Protein AF-A0A8H7V9I7-F1 (afdb_monomer_lite)

Organism: NCBI:txid1195481

InterPro domains:
  IPR010998 Integrase/recombinase, N-terminal [G3DSA:1.10.150.130] (101-205)

Structure (mmCIF, N/CA/C/O backbone):
data_AF-A0A8H7V9I7-F1
#
_entry.id   AF-A0A8H7V9I7-F1
#
loop_
_atom_site.group_PDB
_atom_site.id
_atom_site.type_symbol
_atom_site.label_atom_id
_atom_site.label_alt_id
_atom_site.label_comp_id
_atom_site.label_asym_id
_atom_site.label_entity_id
_atom_site.label_seq_id
_atom_site.pdbx_PDB_ins_code
_atom_site.Cartn_x
_atom_site.Cartn_y
_atom_site.Cartn_z
_atom_site.occupancy
_atom_site.B_iso_or_equiv
_atom_site.auth_seq_id
_atom_site.auth_comp_id
_atom_site.auth_asym_id
_atom_site.auth_atom_id
_atom_site.pdbx_PDB_model_num
ATOM 1 N N . MET A 1 1 ? -6.797 23.030 42.256 1.00 46.34 1 MET A N 1
ATOM 2 C CA . MET A 1 1 ? -7.624 23.338 41.073 1.00 46.34 1 MET A CA 1
ATOM 3 C C . MET A 1 1 ? -6.668 23.603 39.933 1.00 46.34 1 MET A C 1
ATOM 5 O O . MET A 1 1 ? -5.906 24.558 40.012 1.00 46.34 1 MET A O 1
ATOM 9 N N . THR A 1 2 ? -6.639 22.712 38.949 1.00 39.44 2 THR A N 1
ATOM 10 C CA . THR A 1 2 ? -5.712 22.799 37.814 1.00 39.44 2 THR A CA 1
ATOM 11 C C . THR A 1 2 ? -6.560 23.032 36.572 1.00 39.44 2 THR A C 1
ATOM 13 O O . THR A 1 2 ? -7.469 22.248 36.307 1.00 39.44 2 THR A O 1
ATOM 16 N N . ILE A 1 3 ? -6.322 24.136 35.864 1.00 42.38 3 ILE A N 1
ATOM 17 C CA . ILE A 1 3 ? -7.052 24.487 34.640 1.00 42.38 3 ILE A CA 1
ATOM 18 C C . ILE A 1 3 ? -6.143 24.147 33.462 1.00 42.38 3 ILE A C 1
ATOM 20 O O . ILE A 1 3 ? -5.024 24.654 33.387 1.00 42.38 3 ILE A O 1
ATOM 24 N N . LEU A 1 4 ? -6.614 23.292 32.556 1.00 41.03 4 LEU A N 1
ATOM 25 C CA . LEU A 1 4 ? -5.933 22.980 31.299 1.00 41.03 4 LEU A CA 1
ATOM 26 C C . LEU A 1 4 ? -6.793 23.511 30.149 1.00 41.03 4 LEU A C 1
ATOM 28 O O . LEU A 1 4 ? -7.970 23.169 30.046 1.00 41.03 4 LEU A O 1
ATOM 32 N N . GLN A 1 5 ? -6.215 24.367 29.302 1.00 36.59 5 GLN A N 1
ATOM 33 C CA . GLN A 1 5 ? -6.889 24.895 28.115 1.00 36.59 5 GLN A CA 1
ATOM 34 C C . GLN A 1 5 ? -6.472 24.114 26.871 1.00 36.59 5 GLN A C 1
ATOM 36 O O . GLN A 1 5 ? -5.288 24.043 26.546 1.00 36.59 5 GLN A O 1
ATOM 41 N N . PHE A 1 6 ? -7.459 23.587 26.151 1.00 39.16 6 PHE A N 1
ATOM 42 C CA . PHE A 1 6 ? -7.298 23.047 24.804 1.00 39.16 6 PHE A CA 1
ATOM 43 C C . PHE A 1 6 ? -8.389 23.639 23.907 1.00 39.16 6 PHE A C 1
ATOM 45 O O . PHE A 1 6 ? -9.552 23.678 24.296 1.00 39.16 6 PHE A O 1
ATOM 52 N N . ASN A 1 7 ? -7.980 24.139 22.734 1.00 43.53 7 ASN A N 1
ATOM 53 C CA . ASN A 1 7 ? -8.790 24.708 21.646 1.00 43.53 7 ASN A CA 1
ATOM 54 C C . ASN A 1 7 ? -10.321 24.712 21.871 1.00 43.53 7 ASN A C 1
ATOM 56 O O . ASN A 1 7 ? -11.005 23.736 21.573 1.00 43.53 7 ASN A O 1
ATOM 60 N N . ASN A 1 8 ? -10.827 25.865 22.329 1.00 46.62 8 ASN A N 1
ATOM 61 C CA . ASN A 1 8 ? -12.235 26.232 22.552 1.00 46.62 8 ASN A CA 1
ATOM 62 C C . ASN A 1 8 ? -12.997 25.557 23.709 1.00 46.62 8 ASN A C 1
ATOM 64 O O . ASN A 1 8 ? -14.178 25.858 23.877 1.00 46.62 8 ASN A O 1
ATOM 68 N N . TYR A 1 9 ? -12.347 24.762 24.565 1.00 42.03 9 TYR A N 1
ATOM 69 C CA . TYR A 1 9 ? -12.984 24.194 25.760 1.00 42.03 9 TYR A CA 1
ATOM 70 C C . TYR A 1 9 ? -12.128 24.403 27.016 1.00 42.03 9 TYR A C 1
ATOM 72 O O . TYR A 1 9 ? -10.905 24.252 27.005 1.00 42.03 9 TYR A O 1
ATOM 80 N N . CYS A 1 10 ? -12.781 24.780 28.117 1.00 44.06 10 CYS A N 1
ATOM 81 C CA . CYS A 1 10 ? -12.140 24.973 29.414 1.00 44.06 10 CYS A CA 1
ATOM 82 C C . CYS A 1 10 ? -12.535 23.803 30.321 1.00 44.06 10 CYS A C 1
ATOM 84 O O . CYS A 1 10 ? -13.684 23.726 30.751 1.00 44.06 10 CYS A O 1
ATOM 86 N N . LEU A 1 11 ? -11.603 22.887 30.598 1.00 43.22 11 LEU A N 1
ATOM 87 C CA . LEU A 1 11 ? -11.818 21.824 31.580 1.00 43.22 11 LEU A CA 1
ATOM 88 C C . LEU A 1 11 ? -11.346 22.302 32.957 1.00 43.22 11 LEU A C 1
ATOM 90 O O . LEU A 1 11 ? -10.173 22.639 33.144 1.00 43.22 11 LEU A O 1
ATOM 94 N N . ILE A 1 12 ? -12.249 22.283 33.938 1.00 51.25 12 ILE A N 1
ATOM 95 C CA . ILE A 1 12 ? -11.906 22.490 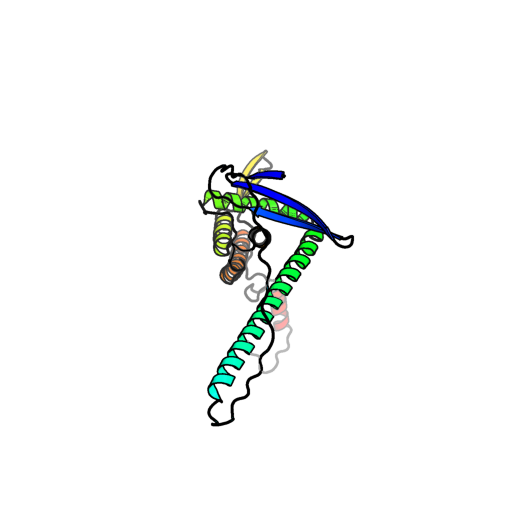35.347 1.00 51.25 12 ILE A CA 1
ATOM 96 C C . ILE A 1 12 ? -11.923 21.126 36.034 1.00 51.25 12 ILE A C 1
ATOM 98 O O . ILE A 1 12 ? -12.978 20.514 36.194 1.00 51.25 12 ILE A O 1
ATOM 102 N N . ALA A 1 13 ? -10.747 20.661 36.456 1.00 45.69 13 ALA A N 1
ATOM 103 C CA . ALA A 1 13 ? -10.619 19.476 37.294 1.00 45.69 13 ALA A CA 1
ATOM 104 C C . ALA A 1 13 ? -10.520 19.895 38.769 1.00 45.69 13 ALA A C 1
ATOM 106 O O . ALA A 1 13 ? -9.566 20.567 39.194 1.00 45.69 13 ALA A O 1
ATOM 107 N N . LEU A 1 14 ? -11.514 19.487 39.560 1.00 46.69 14 LEU A N 1
ATOM 108 C CA . LEU A 1 14 ? -11.457 19.553 41.018 1.00 46.69 14 LEU A CA 1
ATOM 109 C C . LEU A 1 14 ? -10.995 18.191 41.533 1.00 46.69 14 LEU A C 1
ATOM 111 O O . LEU A 1 14 ? -11.687 17.188 41.386 1.00 46.69 14 LEU A O 1
ATOM 115 N N . ILE A 1 15 ? -9.799 18.174 42.115 1.00 47.19 15 ILE A N 1
ATOM 116 C CA . ILE A 1 15 ? -9.223 16.996 42.756 1.00 47.19 15 ILE A CA 1
ATOM 117 C C . ILE A 1 15 ? -9.402 17.193 44.254 1.00 47.19 15 ILE A C 1
ATOM 119 O O . ILE A 1 15 ? -8.850 18.140 44.821 1.00 47.19 15 ILE A O 1
ATOM 123 N N . SER A 1 16 ? -10.177 16.315 44.884 1.00 47.69 16 SER A N 1
ATOM 124 C CA . SER A 1 16 ? -10.245 16.220 46.340 1.00 47.69 16 SER A CA 1
ATOM 125 C C . SER A 1 16 ? -9.644 14.881 46.768 1.00 47.69 16 SER A C 1
ATOM 127 O O . SER A 1 16 ? -9.858 13.848 46.127 1.00 47.69 16 SER A O 1
ATOM 129 N N . SER A 1 17 ? -8.826 14.928 47.817 1.00 40.62 17 SER A N 1
ATOM 130 C CA . SER A 1 17 ? -8.243 13.751 48.452 1.00 40.62 17 SER A CA 1
ATOM 131 C C . SER A 1 17 ? -8.879 13.610 49.823 1.00 40.62 17 SER A C 1
ATOM 133 O O . SER A 1 17 ? -8.900 14.570 50.597 1.00 40.62 17 SER A O 1
ATOM 135 N N . THR A 1 18 ? -9.422 12.433 50.112 1.00 47.78 18 THR A N 1
ATOM 136 C CA . THR A 1 18 ? -9.922 12.113 51.451 1.00 47.78 18 THR A CA 1
ATOM 137 C C . THR A 1 18 ? -9.269 10.832 51.937 1.00 47.78 18 THR A C 1
ATOM 139 O O . THR A 1 18 ? -9.174 9.847 51.203 1.00 47.78 18 THR A O 1
ATOM 142 N N . GLU A 1 19 ? -8.780 10.872 53.173 1.00 44.47 19 GLU A N 1
ATOM 143 C CA . GLU A 1 19 ? -8.138 9.740 53.828 1.00 44.47 19 GLU A CA 1
ATOM 144 C C . GLU A 1 19 ? -9.183 8.983 54.651 1.00 44.47 19 GLU A C 1
ATOM 146 O O . GLU A 1 19 ? -9.875 9.560 55.498 1.00 44.47 19 GLU A O 1
ATOM 151 N N . ARG A 1 20 ? -9.328 7.683 54.387 1.00 41.59 20 ARG A N 1
ATOM 152 C CA . ARG A 1 20 ? -10.188 6.795 55.176 1.00 41.59 20 ARG A CA 1
ATOM 153 C C . ARG A 1 20 ? -9.437 5.493 55.414 1.00 41.59 20 ARG A C 1
ATOM 155 O O . ARG A 1 20 ? -9.038 4.831 54.462 1.00 41.59 20 ARG A O 1
ATOM 162 N N . ASN A 1 21 ? -9.249 5.132 56.683 1.00 45.34 21 ASN A N 1
ATOM 163 C CA . ASN A 1 21 ? -8.543 3.917 57.112 1.00 45.34 21 ASN A CA 1
ATOM 164 C C . ASN A 1 21 ? -7.123 3.766 56.522 1.00 45.34 21 ASN A C 1
ATOM 166 O O . ASN A 1 21 ? -6.730 2.662 56.158 1.00 45.34 21 ASN A O 1
ATOM 170 N N . GLY A 1 22 ? -6.363 4.862 56.405 1.00 53.47 22 GLY A N 1
ATOM 171 C CA . GLY A 1 22 ? -4.970 4.836 55.935 1.00 53.47 22 GLY A CA 1
ATOM 172 C C . GLY A 1 22 ? -4.785 4.662 54.422 1.00 53.47 22 GLY A C 1
ATOM 173 O O . GLY A 1 22 ? -3.658 4.489 53.967 1.00 53.47 22 GLY A O 1
ATOM 174 N N . TYR A 1 23 ? -5.865 4.725 53.636 1.00 37.75 23 TYR A N 1
ATOM 175 C CA . TYR A 1 23 ? -5.811 4.728 52.174 1.00 37.75 23 TYR A CA 1
ATOM 176 C C . TYR A 1 23 ? -6.286 6.081 51.629 1.00 37.75 23 TYR A C 1
ATOM 178 O O . TYR A 1 23 ? -7.315 6.615 52.058 1.00 37.75 23 TYR A O 1
ATOM 186 N N . TYR A 1 24 ? -5.526 6.632 50.678 1.00 41.12 24 TYR A N 1
ATOM 187 C CA . TYR A 1 24 ? -5.864 7.872 49.981 1.00 41.12 24 TYR A CA 1
ATOM 188 C C . TYR A 1 24 ? -6.762 7.574 48.788 1.00 41.12 24 TYR A C 1
ATOM 190 O O . TYR A 1 24 ? -6.367 6.859 47.867 1.00 41.12 24 TYR A O 1
ATOM 198 N N . PHE A 1 25 ? -7.955 8.164 48.786 1.00 40.41 25 PHE A N 1
ATOM 199 C CA . PHE A 1 25 ? -8.862 8.110 47.647 1.00 40.41 25 PHE A CA 1
ATOM 200 C C . PHE A 1 25 ? -8.911 9.486 46.989 1.00 40.41 25 PHE A C 1
ATOM 202 O O . PHE A 1 25 ? -9.369 10.462 47.590 1.00 40.41 25 PHE A O 1
ATOM 209 N N . THR A 1 26 ? -8.433 9.562 45.749 1.00 43.25 26 THR A N 1
ATOM 210 C CA . THR A 1 26 ? -8.526 10.752 44.903 1.00 43.25 26 THR A CA 1
ATOM 211 C C . THR A 1 26 ? -9.751 10.640 44.011 1.00 43.25 26 THR A C 1
ATOM 213 O O . THR A 1 26 ? -9.842 9.768 43.151 1.00 43.25 26 THR A O 1
ATOM 216 N N . THR A 1 27 ? -10.713 11.539 44.212 1.00 42.03 27 THR A N 1
ATOM 217 C CA . THR A 1 27 ? -11.866 11.653 43.312 1.00 42.03 27 THR A CA 1
ATOM 218 C C . THR A 1 27 ? -11.627 12.845 42.398 1.00 42.03 27 THR A C 1
ATOM 220 O O . THR A 1 27 ? -11.434 13.965 42.874 1.00 42.03 27 THR A O 1
ATOM 223 N N . THR A 1 28 ? -11.593 12.591 41.090 1.00 42.00 28 THR A N 1
ATOM 224 C CA . THR A 1 28 ? -11.461 13.636 40.069 1.00 42.00 28 THR A CA 1
ATOM 225 C C . THR A 1 28 ? -12.808 13.809 39.397 1.00 42.00 28 THR A C 1
ATOM 227 O O . THR A 1 28 ? -13.259 12.926 38.671 1.00 42.00 28 THR A O 1
ATOM 230 N N . THR A 1 29 ? -13.452 14.942 39.650 1.00 47.25 29 THR A N 1
ATOM 231 C CA . THR A 1 29 ? -14.722 15.285 39.009 1.00 47.25 29 THR A CA 1
ATOM 232 C C . THR A 1 29 ? -14.431 16.236 37.857 1.00 47.25 29 THR A C 1
ATOM 234 O O . THR A 1 29 ? -13.845 17.302 38.064 1.00 47.25 29 THR A O 1
ATOM 237 N N . VAL A 1 30 ? -14.812 15.837 36.645 1.00 43.81 30 VAL A N 1
ATOM 238 C CA . VAL A 1 30 ? -14.670 16.645 35.429 1.00 43.81 30 VAL A CA 1
ATOM 239 C C . VAL A 1 30 ? -16.023 17.269 35.122 1.00 43.81 30 VAL A C 1
ATOM 241 O O . VAL A 1 30 ? -17.016 16.556 34.996 1.00 43.81 30 VAL A O 1
ATOM 244 N N . ILE A 1 31 ? -16.070 18.597 35.048 1.00 49.31 31 ILE A N 1
ATOM 245 C CA . ILE A 1 31 ? -17.285 19.346 34.723 1.00 49.31 31 ILE A CA 1
ATOM 246 C C . ILE A 1 31 ? -17.081 19.967 33.342 1.00 49.31 31 ILE A C 1
ATOM 248 O O . ILE A 1 31 ? -16.213 20.822 33.173 1.00 49.31 31 ILE A O 1
ATOM 252 N N . GLU A 1 32 ? -17.875 19.535 32.365 1.00 46.56 32 GLU A N 1
ATOM 253 C CA . GLU A 1 32 ? -17.949 20.166 31.047 1.00 46.56 32 GLU A CA 1
ATOM 254 C C . GLU A 1 32 ? -19.057 21.223 31.057 1.00 46.56 32 GLU A C 1
ATOM 256 O O . GLU A 1 32 ? -20.209 20.923 31.375 1.00 46.56 32 GLU A O 1
ATOM 261 N N . THR A 1 33 ? -18.728 22.469 30.712 1.00 50.44 33 THR A N 1
ATOM 262 C CA . THR A 1 33 ? -19.728 23.524 30.505 1.00 50.44 33 THR A CA 1
ATOM 263 C C . THR A 1 33 ? -19.668 24.028 29.060 1.00 50.44 33 THR A C 1
ATOM 265 O O . THR A 1 33 ? -18.579 24.333 28.570 1.00 50.44 33 THR A O 1
ATOM 268 N N . PRO A 1 34 ? -20.807 24.150 28.345 1.00 46.09 34 PRO A N 1
ATOM 269 C CA . PRO A 1 34 ? -20.773 24.580 26.948 1.00 46.09 34 PRO A CA 1
ATOM 270 C C . PRO A 1 34 ? -20.590 26.087 26.733 1.00 46.09 34 PRO A C 1
ATOM 272 O O . PRO A 1 34 ? -20.372 26.477 25.597 1.00 46.09 34 PRO A O 1
ATOM 275 N N . ASN A 1 35 ? -20.708 26.956 27.747 1.00 42.50 35 ASN A N 1
ATOM 276 C CA . ASN A 1 35 ? -20.714 28.410 27.530 1.00 42.50 35 ASN A CA 1
ATOM 277 C C . ASN A 1 35 ? -20.271 29.212 28.769 1.00 42.50 35 ASN A C 1
ATOM 279 O O . ASN A 1 35 ? -21.041 29.295 29.718 1.00 42.50 35 ASN A O 1
ATOM 283 N N . GLY A 1 36 ? -19.100 29.867 28.700 1.00 40.88 36 GLY A N 1
ATOM 284 C CA . GLY A 1 36 ? -18.718 31.076 29.467 1.00 40.88 36 GLY A CA 1
ATOM 285 C C . GLY A 1 36 ? -18.683 31.007 31.012 1.00 40.88 36 GLY A C 1
ATOM 286 O O . GLY A 1 36 ? -19.280 30.127 31.623 1.00 40.88 36 GLY A O 1
ATOM 287 N N . PRO A 1 37 ? -17.964 31.920 31.702 1.00 35.38 37 PRO A N 1
ATOM 288 C CA . PRO A 1 37 ? -17.746 31.804 33.142 1.00 35.38 37 PRO A CA 1
ATOM 289 C C . PRO A 1 37 ? -18.962 32.312 33.929 1.00 35.38 37 PRO A C 1
ATOM 291 O O . PRO A 1 37 ? -19.237 33.509 33.965 1.00 35.38 37 PRO A O 1
ATOM 294 N N . PHE A 1 38 ? -19.667 31.401 34.600 1.00 32.56 38 PHE A N 1
ATOM 295 C CA . PHE A 1 38 ? -20.681 31.727 35.602 1.00 32.56 38 PHE A CA 1
ATOM 296 C C . PHE A 1 38 ? -20.063 31.552 36.996 1.00 32.56 38 PHE A C 1
ATOM 298 O O . PHE A 1 38 ? -19.684 30.447 37.381 1.00 32.56 38 PHE A O 1
ATOM 305 N N . ILE A 1 39 ? -19.919 32.646 37.747 1.00 38.59 39 ILE A N 1
ATOM 306 C CA . ILE A 1 39 ? -19.509 32.608 39.156 1.00 38.59 39 ILE A CA 1
ATOM 307 C C . ILE A 1 39 ? -20.769 32.331 39.978 1.00 38.59 39 ILE A C 1
ATOM 309 O O . ILE A 1 39 ? -21.618 33.207 40.115 1.00 38.59 39 ILE A O 1
ATOM 313 N N . ALA A 1 40 ? -20.897 31.118 40.518 1.00 33.06 40 ALA A N 1
ATOM 314 C CA . ALA A 1 40 ? -21.942 30.787 41.481 1.00 33.06 40 ALA A CA 1
ATOM 315 C C . ALA A 1 40 ? -21.330 30.508 42.859 1.00 33.06 40 ALA A C 1
ATOM 317 O O . ALA A 1 40 ? -20.539 29.584 43.047 1.00 33.06 40 ALA A O 1
ATOM 318 N N . HIS A 1 41 ? -21.726 31.355 43.806 1.00 29.81 41 HIS A N 1
ATOM 319 C CA . HIS A 1 41 ? -21.569 31.225 45.249 1.00 29.81 41 HIS A CA 1
ATOM 320 C C . HIS A 1 41 ? -22.088 29.855 45.727 1.00 29.81 41 HIS A C 1
ATOM 322 O O . HIS A 1 41 ? -23.228 29.499 45.434 1.00 29.81 41 HIS A O 1
ATOM 328 N N . MET A 1 42 ? -21.282 29.095 46.476 1.00 31.08 42 MET A N 1
ATOM 329 C CA . MET A 1 42 ? -21.764 27.901 47.179 1.00 31.08 42 MET A CA 1
ATOM 330 C C . MET A 1 42 ? -22.280 28.293 48.563 1.00 31.08 42 MET A C 1
ATOM 332 O O . MET A 1 42 ? -21.484 28.641 49.432 1.00 31.08 42 MET A O 1
ATOM 336 N N . ASP A 1 43 ? -23.593 28.183 48.764 1.00 32.19 43 ASP A N 1
ATOM 337 C CA . ASP A 1 43 ? -24.205 28.090 50.087 1.00 32.19 43 ASP A CA 1
ATOM 338 C C . ASP A 1 43 ? -24.644 26.649 50.376 1.00 32.19 43 ASP A C 1
ATOM 340 O O . ASP A 1 43 ? -25.098 25.904 49.506 1.00 32.19 43 ASP A O 1
ATOM 344 N N . ASN A 1 44 ? -24.447 26.272 51.639 1.00 42.78 44 ASN A N 1
ATOM 345 C CA . ASN A 1 44 ? -24.675 24.968 52.252 1.00 42.78 44 ASN A CA 1
ATOM 346 C C . ASN A 1 44 ? -25.979 24.270 51.833 1.00 42.78 44 ASN A C 1
ATOM 348 O O . ASN A 1 44 ? -27.067 24.797 52.063 1.00 42.78 44 ASN A O 1
ATOM 352 N N . MET A 1 45 ? -25.890 22.996 51.428 1.00 32.38 45 MET A N 1
ATOM 353 C CA . MET A 1 45 ? -27.020 22.074 51.557 1.00 32.38 45 MET A CA 1
ATOM 354 C C . MET A 1 45 ? -26.655 20.722 52.180 1.00 32.38 45 MET A C 1
ATOM 356 O O . MET A 1 45 ? -25.639 20.085 51.915 1.00 32.38 45 MET A O 1
ATOM 360 N N . LYS A 1 46 ? -27.562 20.366 53.083 1.00 37.09 46 LYS A N 1
ATOM 361 C CA . LYS A 1 46 ? -27.615 19.336 54.116 1.00 37.09 46 LYS A CA 1
ATOM 362 C C . LYS A 1 46 ? -27.910 17.962 53.494 1.00 37.09 46 LYS A C 1
ATOM 364 O O . LYS A 1 46 ? -28.773 17.856 52.630 1.00 37.09 46 LYS A O 1
ATOM 369 N N . LYS A 1 47 ? -27.240 16.903 53.965 1.00 41.75 47 LYS A N 1
ATOM 370 C CA . LYS A 1 47 ? -27.538 15.502 53.597 1.00 41.75 47 LYS A CA 1
ATOM 371 C C . LYS A 1 47 ? -28.985 15.126 53.968 1.00 41.75 47 LYS A C 1
ATOM 373 O O . LYS A 1 47 ? -29.344 15.320 55.132 1.00 41.75 47 LYS A O 1
ATOM 378 N N . PRO A 1 48 ? -29.777 14.503 53.078 1.00 37.50 48 PRO A N 1
ATOM 379 C CA . PRO A 1 48 ? -30.966 13.768 53.488 1.00 37.50 48 PRO A CA 1
ATOM 380 C C . PRO A 1 48 ? -30.601 12.326 53.876 1.00 37.50 48 PRO A C 1
ATOM 382 O O . PRO A 1 48 ? -29.870 11.629 53.173 1.00 37.50 48 PRO A O 1
ATOM 385 N N . GLY A 1 49 ? -31.090 11.910 55.045 1.00 32.84 49 GLY A N 1
ATOM 386 C CA . GLY A 1 49 ? -30.952 10.559 55.577 1.00 32.84 49 GLY A CA 1
ATOM 387 C C . GLY A 1 49 ? -31.896 9.571 54.894 1.00 32.84 49 GLY A C 1
ATOM 388 O O . GLY A 1 49 ? -33.038 9.898 54.582 1.00 32.84 49 GLY A O 1
ATOM 389 N N . ILE A 1 50 ? -31.407 8.349 54.700 1.00 29.53 50 ILE A N 1
ATOM 390 C CA . ILE A 1 50 ? -32.169 7.215 54.179 1.00 29.53 50 ILE A CA 1
ATOM 391 C C . ILE A 1 50 ? -32.772 6.460 55.373 1.00 29.53 50 ILE A C 1
ATOM 393 O O . ILE A 1 50 ? -32.044 5.982 56.243 1.00 29.53 50 ILE A O 1
ATOM 397 N N . LYS A 1 51 ? -34.103 6.359 55.408 1.00 38.09 51 LYS A N 1
ATOM 398 C CA . LYS A 1 51 ? -34.879 5.429 56.243 1.00 38.09 51 LYS A CA 1
ATOM 399 C C . LYS A 1 51 ? -35.919 4.752 55.356 1.00 38.09 51 LYS A C 1
ATOM 401 O O . LYS A 1 51 ? -36.797 5.453 54.872 1.00 38.09 51 LYS A O 1
ATOM 406 N N . VAL A 1 52 ? -35.860 3.427 55.235 1.00 32.34 52 VAL A N 1
ATOM 407 C CA . VAL A 1 52 ? -37.001 2.524 54.968 1.00 32.34 52 VAL A CA 1
ATOM 408 C C . VAL A 1 52 ? -36.584 1.177 55.583 1.00 32.34 52 VAL A C 1
ATOM 410 O O . VAL A 1 52 ? -35.566 0.629 55.179 1.00 32.34 52 VAL A O 1
ATOM 413 N N . LEU A 1 53 ? -37.009 0.848 56.805 1.00 31.69 53 LEU A N 1
ATOM 414 C CA . LEU A 1 53 ? -38.257 0.189 57.229 1.00 31.69 53 LEU A CA 1
ATOM 415 C C . LEU A 1 53 ? -38.440 -1.237 56.689 1.00 31.69 53 LEU A C 1
ATOM 417 O O . LEU A 1 53 ? -38.395 -1.495 55.493 1.00 31.69 53 LEU A O 1
ATOM 421 N N . SER A 1 54 ? -38.601 -2.123 57.670 1.00 32.66 54 SER A N 1
ATOM 422 C CA . SER A 1 54 ? -38.591 -3.576 57.659 1.00 32.66 54 SER A CA 1
ATOM 423 C C . SER A 1 54 ? -39.876 -4.215 57.139 1.00 32.66 54 SER A C 1
ATOM 425 O O . SER A 1 54 ? -40.950 -3.621 57.175 1.00 32.66 54 SER A O 1
ATOM 427 N N . GLU A 1 55 ? -39.683 -5.470 56.739 1.00 36.84 55 GLU A N 1
ATOM 428 C CA . GLU A 1 55 ? -40.603 -6.603 56.628 1.00 36.84 55 GLU A CA 1
ATOM 429 C C . GLU A 1 55 ? -41.972 -6.449 57.303 1.00 36.84 55 GLU A C 1
ATOM 431 O O . GLU A 1 55 ? -42.061 -6.252 58.512 1.00 36.84 55 GLU A O 1
ATOM 436 N N . ASN A 1 56 ? -43.025 -6.691 56.520 1.00 36.41 56 ASN A N 1
ATOM 437 C CA . ASN A 1 56 ? -44.261 -7.294 57.004 1.00 36.41 56 ASN A CA 1
ATOM 438 C C . ASN A 1 56 ? -44.633 -8.436 56.055 1.00 36.41 56 ASN A C 1
ATOM 440 O O . ASN A 1 56 ? -44.839 -8.233 54.858 1.00 36.41 56 ASN A O 1
ATOM 444 N N . ALA A 1 57 ? -44.669 -9.641 56.617 1.00 38.66 57 ALA A N 1
ATOM 445 C CA . ALA A 1 57 ? -45.203 -10.836 55.998 1.00 38.66 57 ALA A CA 1
ATOM 446 C C . ALA A 1 57 ? -46.727 -10.833 56.160 1.00 38.66 57 ALA A C 1
ATOM 448 O O . ALA A 1 57 ? -47.224 -10.863 57.283 1.00 38.66 57 ALA A O 1
ATOM 449 N N . GLU A 1 58 ? -47.459 -10.841 55.050 1.00 35.66 58 GLU A N 1
ATOM 450 C CA . GLU A 1 58 ? -48.865 -11.236 55.038 1.00 35.66 58 GLU A CA 1
ATOM 451 C C . GLU A 1 58 ? -49.070 -12.393 54.067 1.00 35.66 58 GLU A C 1
ATOM 453 O O . GLU A 1 58 ? -48.589 -12.418 52.934 1.00 35.66 58 GLU A O 1
ATOM 458 N N . GLN A 1 59 ? -49.768 -13.387 54.594 1.00 38.91 59 GLN A N 1
ATOM 459 C CA . GLN A 1 59 ? -50.012 -14.697 54.037 1.00 38.91 59 GLN A CA 1
ATOM 460 C C . GLN A 1 59 ? -51.431 -14.699 53.465 1.00 38.91 59 GLN A C 1
ATOM 462 O O . GLN A 1 59 ? -52.387 -14.462 54.198 1.00 38.91 59 GLN A O 1
ATOM 467 N N . PHE A 1 60 ? -51.575 -14.982 52.169 1.00 33.75 60 PHE A N 1
ATOM 468 C CA . PHE A 1 60 ? -52.870 -15.180 51.508 1.00 33.75 60 PHE A CA 1
ATOM 469 C C . PHE A 1 60 ? -52.863 -16.445 50.628 1.00 33.75 60 PHE A C 1
ATOM 471 O O . PHE A 1 60 ? -51.794 -16.919 50.236 1.00 33.75 60 PHE A O 1
ATOM 478 N N . PRO A 1 61 ? -54.044 -17.055 50.400 1.00 46.22 61 PRO A N 1
ATOM 479 C CA . PRO A 1 61 ? -54.186 -18.490 50.197 1.00 46.22 61 PRO A CA 1
ATOM 480 C C . PRO A 1 61 ? -54.009 -18.938 48.744 1.00 46.22 61 PRO A C 1
ATOM 482 O O . PRO A 1 61 ? -54.212 -18.195 47.788 1.00 46.22 61 PRO A O 1
ATOM 485 N N . ALA A 1 62 ? -53.677 -20.220 48.612 1.00 44.84 62 ALA A N 1
ATOM 486 C CA . ALA A 1 62 ? -53.571 -20.944 47.358 1.00 44.84 62 ALA A CA 1
ATOM 487 C C . ALA A 1 62 ? -54.924 -21.052 46.642 1.00 44.84 62 ALA A C 1
ATOM 489 O O . ALA A 1 62 ? -55.852 -21.622 47.208 1.00 44.84 62 ALA A O 1
ATOM 490 N N . MET A 1 63 ? -54.992 -20.615 45.379 1.00 36.41 63 MET A N 1
ATOM 491 C CA . MET A 1 63 ? -55.835 -21.224 44.344 1.00 36.41 63 MET A CA 1
ATOM 492 C C . MET A 1 63 ? -55.363 -20.877 42.922 1.00 36.41 63 MET A C 1
ATOM 494 O O . MET A 1 63 ? -55.029 -19.741 42.603 1.00 36.41 63 MET A O 1
ATOM 498 N N . SER A 1 64 ? -55.491 -21.889 42.062 1.00 37.94 64 SER A N 1
ATOM 499 C CA . SER A 1 64 ? -55.531 -21.887 40.593 1.00 37.94 64 SER A CA 1
ATOM 500 C C . SER A 1 64 ? -54.209 -21.901 39.810 1.00 37.94 64 SER A C 1
ATOM 502 O O . SER A 1 64 ? -53.492 -20.923 39.623 1.00 37.94 64 SER A O 1
ATOM 504 N N . SER A 1 65 ? -53.950 -23.096 39.288 1.00 49.16 65 SER A N 1
ATOM 505 C CA . SER A 1 65 ? -52.954 -23.475 38.301 1.00 49.16 65 SER A CA 1
ATOM 506 C C . SER A 1 65 ? -53.282 -22.847 36.941 1.00 49.16 65 SER A C 1
ATOM 508 O O . SER A 1 65 ? -54.146 -23.341 36.223 1.00 49.16 65 SER A O 1
ATOM 510 N N . SER A 1 66 ? -52.592 -21.769 36.573 1.00 51.00 66 SER A N 1
ATOM 511 C CA . SER A 1 66 ? -52.468 -21.335 35.174 1.00 51.00 66 SER A CA 1
ATOM 512 C C . SER A 1 66 ? -51.272 -20.389 35.029 1.00 51.00 66 SER A C 1
ATOM 514 O O . SER A 1 66 ? -51.417 -19.175 34.944 1.00 51.00 66 SER A O 1
ATOM 516 N N . SER A 1 67 ? -50.050 -20.925 35.106 1.00 49.78 67 SER A N 1
ATOM 517 C CA . SER A 1 67 ? -48.831 -20.118 34.955 1.00 49.78 67 SER A CA 1
ATOM 518 C C . SER A 1 67 ? -47.655 -20.965 34.469 1.00 49.78 67 SER A C 1
ATOM 520 O O . SER A 1 67 ? -46.737 -21.270 35.221 1.00 49.78 67 SER A O 1
ATOM 522 N N . ASN A 1 68 ? -47.698 -21.372 33.199 1.00 52.97 68 ASN A N 1
ATOM 523 C CA . ASN A 1 68 ? -46.510 -21.899 32.513 1.00 52.97 68 ASN A CA 1
ATOM 524 C C . ASN A 1 68 ? -45.939 -20.908 31.484 1.00 52.97 68 ASN A C 1
ATOM 526 O O . ASN A 1 68 ? -44.742 -20.920 31.237 1.00 52.97 68 ASN A O 1
ATOM 530 N N . ASN A 1 69 ? -46.745 -19.980 30.956 1.00 51.59 69 ASN A N 1
ATOM 531 C CA . ASN A 1 69 ? -46.301 -19.105 29.862 1.00 51.59 69 ASN A CA 1
ATOM 532 C C . ASN A 1 69 ? -45.511 -17.872 30.343 1.00 51.59 69 ASN A C 1
ATOM 534 O O . ASN A 1 69 ? -44.671 -17.350 29.613 1.00 51.59 69 ASN A O 1
ATOM 538 N N . HIS A 1 70 ? -45.748 -17.389 31.570 1.00 49.75 70 HIS A N 1
ATOM 539 C CA . HIS A 1 70 ? -45.091 -16.171 32.060 1.00 49.75 70 HIS A CA 1
ATOM 540 C C . HIS A 1 70 ? -43.675 -16.440 32.593 1.00 49.75 70 HIS A C 1
ATOM 542 O O . HIS A 1 70 ? -42.765 -15.641 32.388 1.00 49.75 70 HIS A O 1
ATOM 548 N N . THR A 1 71 ? -43.464 -17.601 33.210 1.00 55.22 71 THR A N 1
ATOM 549 C CA . THR A 1 71 ? -42.165 -18.079 33.704 1.00 55.22 71 THR A CA 1
ATOM 550 C C . THR A 1 71 ? -41.190 -18.406 32.576 1.00 55.22 71 THR A C 1
ATOM 552 O O . THR A 1 71 ? -39.987 -18.209 32.740 1.00 55.22 71 THR A O 1
ATOM 555 N N . GLU A 1 72 ? -41.682 -18.857 31.423 1.00 56.25 72 GLU A N 1
ATOM 556 C CA . GLU A 1 72 ? -40.853 -19.182 30.260 1.00 56.25 72 GLU A CA 1
ATOM 557 C C . GLU A 1 72 ? -40.349 -17.919 29.547 1.00 56.25 72 GLU A C 1
ATOM 559 O O . GLU A 1 72 ? -39.154 -17.807 29.278 1.00 56.25 72 GLU A O 1
ATOM 564 N N . SER A 1 73 ? -41.211 -16.910 29.366 1.00 58.19 73 SER A N 1
ATOM 565 C CA . SER A 1 73 ? -40.816 -15.607 28.807 1.00 58.19 73 SER A CA 1
ATOM 566 C C . SER A 1 73 ? -39.788 -14.881 29.686 1.00 58.19 73 SER A C 1
ATOM 568 O O . SER A 1 73 ? -38.833 -14.304 29.169 1.00 58.19 73 SER A O 1
ATOM 570 N N . THR A 1 74 ? -39.944 -14.939 31.012 1.00 64.31 74 THR A N 1
ATOM 571 C CA . THR A 1 74 ? -38.997 -14.329 31.962 1.00 64.31 74 THR A CA 1
ATOM 572 C C . THR A 1 74 ? -37.672 -15.098 32.025 1.00 64.31 74 THR A C 1
ATOM 574 O O . THR A 1 74 ? -36.610 -14.486 32.116 1.00 64.31 74 THR A O 1
ATOM 577 N N . ARG A 1 75 ? -37.697 -16.435 31.907 1.00 65.00 75 ARG A N 1
ATOM 578 C CA . ARG A 1 75 ? -36.479 -17.262 31.802 1.00 65.00 75 ARG A CA 1
ATOM 579 C C . ARG A 1 75 ? -35.723 -17.032 30.494 1.00 65.00 75 ARG A C 1
ATOM 581 O O . ARG A 1 75 ? -34.498 -16.973 30.521 1.00 65.00 75 ARG A O 1
ATOM 588 N N . MET A 1 76 ? -36.423 -16.880 29.367 1.00 64.38 76 MET A N 1
ATOM 589 C CA . MET A 1 76 ? -35.782 -16.573 28.083 1.00 64.38 76 MET A CA 1
ATOM 590 C C . MET A 1 76 ? -35.117 -15.192 28.092 1.00 64.38 76 MET A C 1
ATOM 592 O O . MET A 1 76 ? -33.992 -15.071 27.617 1.00 64.38 76 MET A O 1
ATOM 596 N N . ALA A 1 77 ? -35.762 -14.179 28.681 1.00 65.31 77 ALA A N 1
ATOM 597 C CA . ALA A 1 77 ? -35.178 -12.845 28.833 1.00 65.31 77 ALA A CA 1
ATOM 598 C C . ALA A 1 77 ? -33.935 -12.853 29.743 1.00 65.31 77 ALA A C 1
ATOM 600 O O . ALA A 1 77 ? -32.899 -12.319 29.366 1.00 65.31 77 ALA A O 1
ATOM 601 N N . PHE A 1 78 ? -33.991 -13.549 30.884 1.00 70.38 78 PHE A N 1
ATOM 602 C CA . PHE A 1 78 ? -32.840 -13.695 31.784 1.00 70.38 78 PHE A CA 1
ATOM 603 C C . PHE A 1 78 ? -31.652 -14.414 31.120 1.00 70.38 78 PHE A C 1
ATOM 605 O O . PHE A 1 78 ? -30.503 -14.010 31.289 1.00 70.38 78 PHE A O 1
ATOM 612 N N . ASN A 1 79 ? -31.921 -15.458 30.330 1.00 78.19 79 ASN A N 1
ATOM 613 C CA . ASN A 1 79 ? -30.886 -16.167 29.576 1.00 78.19 79 ASN A CA 1
ATOM 614 C C . ASN A 1 79 ? -30.287 -15.299 28.457 1.00 78.19 79 ASN A C 1
ATOM 616 O O . ASN A 1 79 ? -29.083 -15.374 28.215 1.00 78.19 79 ASN A O 1
ATOM 620 N N . ALA A 1 80 ? -31.098 -14.465 27.797 1.00 77.31 80 ALA A N 1
ATOM 621 C CA . ALA A 1 80 ? -30.625 -13.521 26.788 1.00 77.31 80 ALA A CA 1
ATOM 622 C C . ALA A 1 80 ? -29.735 -12.426 27.401 1.00 77.31 80 ALA A C 1
ATOM 624 O O . ALA A 1 80 ? -28.667 -12.145 26.857 1.00 77.31 80 ALA A O 1
ATOM 625 N N . ASP A 1 81 ? -30.113 -11.880 28.560 1.00 80.94 81 ASP A N 1
ATOM 626 C CA . ASP A 1 81 ? -29.311 -10.890 29.289 1.00 80.94 81 ASP A CA 1
ATOM 627 C C . ASP A 1 81 ? -27.975 -11.483 29.763 1.00 80.94 81 ASP A C 1
ATOM 629 O O . ASP A 1 81 ? -26.921 -10.880 29.566 1.00 80.94 81 ASP A O 1
ATOM 633 N N . GLN A 1 82 ? -27.987 -12.703 30.313 1.00 81.69 82 GLN A N 1
ATOM 634 C CA . GLN A 1 82 ? -26.769 -13.442 30.679 1.00 81.69 82 GLN A CA 1
ATOM 635 C C . GLN A 1 82 ? -25.853 -13.670 29.467 1.00 81.69 82 GLN A C 1
ATOM 637 O O . GLN A 1 82 ? -24.640 -13.465 29.545 1.00 81.69 82 GLN A O 1
ATOM 642 N N . GLN A 1 83 ? -26.426 -14.056 28.324 1.00 84.00 83 GLN A N 1
ATOM 643 C CA . GLN A 1 83 ? -25.674 -14.270 27.090 1.00 84.00 83 GLN A CA 1
ATOM 644 C C . GLN A 1 83 ? -25.099 -12.959 26.536 1.00 84.00 83 GLN A C 1
ATOM 646 O O . GLN A 1 83 ? -23.973 -12.942 26.038 1.00 84.00 83 GLN A O 1
ATOM 651 N N . GLN A 1 84 ? -25.835 -11.853 26.646 1.00 84.12 84 GLN A N 1
ATOM 652 C CA . GLN A 1 84 ? -25.358 -10.533 26.253 1.00 84.12 84 GLN A CA 1
ATOM 653 C C . GLN A 1 84 ? -24.204 -10.060 27.144 1.00 84.12 84 GLN A C 1
ATOM 655 O O . GLN A 1 84 ? -23.201 -9.585 26.611 1.00 84.12 84 GLN A O 1
ATOM 660 N N . ILE A 1 85 ? -24.302 -10.243 28.465 1.00 83.31 85 ILE A N 1
ATOM 661 C CA . ILE A 1 85 ? -23.223 -9.922 29.412 1.00 83.31 85 ILE A CA 1
ATOM 662 C C . ILE A 1 85 ? -21.967 -10.727 29.073 1.00 83.31 85 ILE A C 1
ATOM 664 O O . ILE A 1 85 ? -20.907 -10.140 28.878 1.00 83.31 85 ILE A O 1
ATOM 668 N N . HIS A 1 86 ? -22.094 -12.041 28.881 1.00 82.75 86 HIS A N 1
ATOM 669 C CA . HIS A 1 86 ? -20.966 -12.898 28.509 1.00 82.75 86 HIS A CA 1
ATOM 670 C C . HIS A 1 86 ? -20.333 -12.488 27.165 1.00 82.75 86 HIS A C 1
ATOM 672 O O . HIS A 1 86 ? -19.112 -12.471 27.015 1.00 82.75 86 HIS A O 1
ATOM 678 N N . ASN A 1 87 ? -21.144 -12.104 26.173 1.00 87.00 87 ASN A N 1
ATOM 679 C CA . ASN A 1 87 ? -20.637 -11.596 24.894 1.00 87.00 87 ASN A CA 1
ATOM 680 C C . ASN A 1 87 ? -19.895 -10.259 25.053 1.00 87.00 87 ASN A C 1
ATOM 682 O O . ASN A 1 87 ? -18.878 -10.044 24.394 1.00 87.00 87 ASN A O 1
ATOM 686 N N . MET A 1 88 ? -20.382 -9.371 25.924 1.00 84.19 88 MET A N 1
ATOM 687 C CA . MET A 1 88 ? -19.720 -8.103 26.238 1.00 84.19 88 MET A CA 1
ATOM 688 C C . MET A 1 88 ? -18.402 -8.320 26.989 1.00 84.19 88 MET A C 1
ATOM 690 O O . MET A 1 88 ? -17.408 -7.674 26.660 1.00 84.19 88 MET A O 1
ATOM 694 N N . GLU A 1 89 ? -18.369 -9.245 27.948 1.00 87.31 89 GLU A N 1
ATOM 695 C CA . GLU A 1 89 ? -17.155 -9.623 28.680 1.00 87.31 89 GLU A CA 1
ATOM 696 C C . GLU A 1 89 ? -16.099 -10.211 27.741 1.00 87.31 89 GLU A C 1
ATOM 698 O O . GLU A 1 89 ? -14.951 -9.767 27.757 1.00 87.31 89 GLU A O 1
ATOM 703 N N . ASN A 1 90 ? -16.489 -11.125 26.848 1.00 86.06 90 ASN A N 1
ATOM 704 C CA . ASN A 1 90 ? -15.578 -11.673 25.841 1.00 86.06 90 ASN A CA 1
ATOM 705 C C . ASN A 1 90 ? -15.042 -10.588 24.903 1.00 86.06 90 ASN A C 1
ATOM 707 O O . ASN A 1 90 ? -13.841 -10.541 24.649 1.00 86.06 90 ASN A O 1
ATOM 711 N N . ALA A 1 91 ? -15.899 -9.672 24.440 1.00 83.31 91 ALA A N 1
ATOM 712 C CA . ALA A 1 91 ? -15.466 -8.552 23.607 1.00 83.31 91 ALA A CA 1
ATOM 713 C C . ALA A 1 91 ? -14.474 -7.630 24.344 1.00 83.31 91 ALA A C 1
ATOM 715 O O . ALA A 1 91 ? -13.506 -7.159 23.743 1.00 83.31 91 ALA A O 1
ATOM 716 N N . ALA A 1 92 ? -14.680 -7.395 25.643 1.00 83.25 92 ALA A N 1
ATOM 717 C CA . ALA A 1 92 ? -13.776 -6.595 26.467 1.00 83.25 92 ALA A CA 1
ATOM 718 C C . ALA A 1 92 ? -12.422 -7.293 26.693 1.00 83.25 92 ALA A C 1
ATOM 720 O O . ALA A 1 92 ? -11.373 -6.649 26.589 1.00 83.25 92 ALA A O 1
ATOM 721 N N . ILE A 1 93 ? -12.427 -8.607 26.943 1.00 86.31 93 ILE A N 1
ATOM 722 C CA . ILE A 1 93 ? -11.208 -9.421 27.073 1.00 86.31 93 ILE A CA 1
ATOM 723 C C . ILE A 1 93 ? -10.424 -9.414 25.757 1.00 86.31 93 ILE A C 1
ATOM 725 O O . ILE A 1 93 ? -9.221 -9.148 25.760 1.00 86.31 93 ILE A O 1
ATOM 729 N N . GLU A 1 94 ? -11.092 -9.648 24.626 1.00 84.12 94 GLU A N 1
ATOM 730 C CA . GLU A 1 94 ? -10.461 -9.619 23.304 1.00 84.12 94 GLU A CA 1
ATOM 731 C C . GLU A 1 94 ? -9.863 -8.243 22.981 1.00 84.12 94 GLU A C 1
ATOM 733 O O . GLU A 1 94 ? -8.748 -8.164 22.458 1.00 84.12 94 GLU A O 1
ATOM 738 N N . ALA A 1 95 ? -10.559 -7.154 23.325 1.00 79.75 95 ALA A N 1
ATOM 739 C CA . ALA A 1 95 ? -10.051 -5.795 23.146 1.00 79.75 95 ALA A CA 1
ATOM 740 C C . ALA A 1 95 ? -8.800 -5.528 24.003 1.00 79.75 95 ALA A C 1
ATOM 742 O O . ALA A 1 95 ? -7.801 -5.006 23.496 1.00 79.75 95 ALA A O 1
ATOM 743 N N . SER A 1 96 ? -8.821 -5.942 25.275 1.00 81.31 96 SER A N 1
ATOM 744 C CA . SER A 1 96 ? -7.678 -5.817 26.188 1.00 81.31 96 SER A CA 1
ATOM 745 C C . SER A 1 96 ? -6.463 -6.605 25.687 1.00 81.31 96 SER A C 1
ATOM 747 O O . SER A 1 96 ? -5.373 -6.041 25.539 1.00 81.31 96 SER A O 1
ATOM 749 N N . LEU A 1 97 ? -6.666 -7.871 25.309 1.00 86.06 97 LEU A N 1
ATOM 750 C CA . LEU A 1 97 ? -5.618 -8.737 24.769 1.00 86.06 97 LEU A CA 1
ATOM 751 C C . LEU A 1 97 ? -5.043 -8.185 23.456 1.00 86.06 97 LEU A C 1
ATOM 753 O O . LEU A 1 97 ? -3.829 -8.237 23.232 1.00 86.06 97 LEU A O 1
ATOM 757 N N . ALA A 1 98 ? -5.890 -7.630 22.584 1.00 78.00 98 ALA A N 1
ATOM 758 C CA . ALA A 1 98 ? -5.451 -7.001 21.342 1.00 78.00 98 ALA A CA 1
ATOM 759 C C . ALA A 1 98 ? -4.575 -5.763 21.602 1.00 78.00 98 ALA A C 1
ATOM 761 O O . ALA A 1 98 ? -3.564 -5.571 20.916 1.00 78.00 98 ALA A O 1
ATOM 762 N N . CYS A 1 99 ? -4.929 -4.946 22.599 1.00 76.56 99 CYS A N 1
ATOM 763 C CA . CYS A 1 99 ? -4.140 -3.788 23.014 1.00 76.56 99 CYS A CA 1
ATOM 764 C C . CYS A 1 99 ? -2.766 -4.208 23.566 1.00 76.56 99 CYS A C 1
ATOM 766 O O . CYS A 1 99 ? -1.730 -3.707 23.112 1.00 76.56 99 CYS A O 1
ATOM 768 N N . GLU A 1 100 ? -2.734 -5.189 24.473 1.00 82.00 100 GLU A N 1
ATOM 769 C CA . GLU A 1 100 ? -1.492 -5.712 25.053 1.00 82.00 100 GLU A CA 1
ATOM 770 C C . GLU A 1 100 ? -0.574 -6.318 23.984 1.00 82.00 100 GLU A C 1
ATOM 772 O O . GLU A 1 100 ? 0.590 -5.919 23.856 1.00 82.00 100 GLU A O 1
ATOM 777 N N . THR A 1 101 ? -1.115 -7.224 23.164 1.00 83.44 101 THR A N 1
ATOM 778 C CA . THR A 1 101 ? -0.382 -7.886 22.075 1.00 83.44 101 THR A CA 1
ATOM 779 C C . THR A 1 101 ? 0.272 -6.853 21.166 1.00 83.44 101 THR A C 1
ATOM 781 O O . THR A 1 101 ? 1.447 -6.967 20.808 1.00 83.44 101 THR A O 1
ATOM 784 N N . ARG A 1 102 ? -0.462 -5.792 20.826 1.00 76.56 102 ARG A N 1
ATOM 785 C CA . ARG A 1 102 ? 0.056 -4.715 19.994 1.00 76.56 102 ARG A CA 1
ATOM 786 C C . ARG A 1 102 ? 1.208 -3.962 20.652 1.00 76.56 102 ARG A C 1
ATOM 788 O O . ARG A 1 102 ? 2.183 -3.663 19.966 1.00 76.56 102 ARG A O 1
ATOM 795 N N . SER A 1 103 ? 1.108 -3.643 21.940 1.00 79.06 103 SER A N 1
ATOM 796 C CA . SER A 1 103 ? 2.183 -2.959 22.667 1.00 79.06 103 SER A CA 1
ATOM 797 C C . SER A 1 103 ? 3.496 -3.740 22.572 1.00 79.06 103 SER A C 1
ATOM 799 O O . SER A 1 103 ? 4.550 -3.165 22.286 1.00 79.06 103 SER A O 1
ATOM 801 N N . VAL A 1 104 ? 3.449 -5.072 22.704 1.00 83.44 104 VAL A N 1
ATOM 802 C CA . VAL A 1 104 ? 4.657 -5.891 22.519 1.00 83.44 104 VAL A CA 1
ATOM 803 C C . VAL A 1 104 ? 5.101 -5.937 21.054 1.00 83.44 104 VAL A C 1
ATOM 805 O O . VAL A 1 104 ? 6.299 -5.829 20.797 1.00 83.44 104 VAL A O 1
ATOM 808 N N . VAL A 1 105 ? 4.172 -6.003 20.092 1.00 83.00 105 VAL A N 1
ATOM 809 C CA . VAL A 1 105 ? 4.502 -5.932 18.656 1.00 83.00 105 VAL A CA 1
ATOM 810 C C . VAL A 1 105 ? 5.214 -4.625 18.304 1.00 83.00 105 VAL A C 1
ATOM 812 O O . VAL A 1 105 ? 6.199 -4.664 17.571 1.00 83.00 105 VAL A O 1
ATOM 815 N N . GLU A 1 106 ? 4.776 -3.481 18.834 1.00 80.75 106 GLU A N 1
ATOM 816 C CA . GLU A 1 106 ? 5.445 -2.196 18.595 1.00 80.75 106 GLU A CA 1
ATOM 817 C C . GLU A 1 106 ? 6.847 -2.149 19.208 1.00 80.75 106 GLU A C 1
ATOM 819 O O . GLU A 1 106 ? 7.767 -1.638 18.573 1.00 80.75 106 GLU A O 1
ATOM 824 N N . ARG A 1 107 ? 7.048 -2.740 20.395 1.00 81.94 107 ARG A N 1
ATOM 825 C CA . ARG A 1 107 ? 8.375 -2.821 21.033 1.00 81.94 107 ARG A CA 1
ATOM 826 C C . ARG A 1 107 ? 9.355 -3.722 20.279 1.00 81.94 107 ARG A C 1
ATOM 828 O O . ARG A 1 107 ? 10.542 -3.422 20.234 1.00 81.94 107 ARG A O 1
ATOM 835 N N . ILE A 1 108 ? 8.870 -4.822 19.703 1.00 86.94 108 ILE A N 1
ATOM 836 C CA . ILE A 1 108 ? 9.699 -5.803 18.976 1.00 86.94 108 ILE A CA 1
ATOM 837 C C . ILE A 1 108 ? 9.884 -5.400 17.504 1.00 86.94 108 ILE A C 1
ATOM 839 O O . ILE A 1 108 ? 10.729 -5.952 16.795 1.00 86.94 108 ILE A O 1
ATOM 843 N N . ARG A 1 109 ? 9.104 -4.430 17.014 1.00 84.12 109 ARG A N 1
ATOM 844 C CA . ARG A 1 109 ? 9.126 -4.018 15.614 1.00 84.12 109 ARG A CA 1
ATOM 845 C C . ARG A 1 109 ? 10.542 -3.602 15.189 1.00 84.12 109 ARG A C 1
ATOM 847 O O . ARG A 1 109 ? 11.123 -2.692 15.779 1.00 84.12 109 ARG A O 1
ATOM 854 N N . PRO A 1 110 ? 11.075 -4.169 14.092 1.00 89.94 110 PRO A N 1
ATOM 855 C CA . PRO A 1 110 ? 12.358 -3.736 13.564 1.00 89.94 110 PRO A CA 1
ATOM 856 C C . PRO A 1 110 ? 12.320 -2.259 13.169 1.00 89.94 110 PRO A C 1
ATOM 858 O O . PRO A 1 110 ? 11.477 -1.842 12.368 1.00 89.94 110 PRO A O 1
ATOM 861 N N . VAL A 1 111 ? 13.289 -1.492 13.664 1.00 88.44 111 VAL A N 1
ATOM 862 C CA . VAL A 1 111 ? 13.442 -0.051 13.411 1.00 88.44 111 VAL A CA 1
ATOM 863 C C . VAL A 1 111 ? 13.452 0.272 11.908 1.00 88.44 111 VAL A C 1
ATOM 865 O O . VAL A 1 111 ? 12.806 1.216 11.458 1.00 88.44 111 VAL A O 1
ATOM 868 N N . ASN A 1 112 ? 14.071 -0.587 11.094 1.00 90.56 112 ASN A N 1
ATOM 869 C CA . ASN A 1 112 ? 14.079 -0.454 9.633 1.00 90.56 112 ASN A CA 1
ATOM 870 C C . ASN A 1 112 ? 12.670 -0.458 9.021 1.00 90.56 112 ASN A C 1
ATOM 872 O O . ASN A 1 112 ? 12.410 0.254 8.053 1.00 90.56 112 ASN A O 1
ATOM 876 N N . THR A 1 113 ? 11.741 -1.229 9.592 1.00 90.00 113 THR A N 1
ATOM 877 C CA . THR A 1 113 ? 10.350 -1.274 9.117 1.00 90.00 113 THR A CA 1
ATOM 878 C C . THR A 1 113 ? 9.638 0.042 9.410 1.00 90.00 113 THR A C 1
ATOM 880 O O . THR A 1 113 ? 8.889 0.529 8.567 1.00 90.00 113 THR A O 1
ATOM 883 N N . ILE A 1 114 ? 9.906 0.650 10.570 1.00 89.56 114 ILE A N 1
ATOM 884 C CA . ILE A 1 114 ? 9.369 1.968 10.933 1.00 89.56 114 ILE A CA 1
ATOM 885 C C . ILE A 1 114 ? 9.838 3.009 9.914 1.00 89.56 114 ILE A C 1
ATOM 887 O O . ILE A 1 114 ? 9.008 3.667 9.282 1.00 89.56 114 ILE A O 1
ATOM 891 N N . TYR A 1 115 ? 11.150 3.089 9.679 1.00 92.88 115 TYR A N 1
ATOM 892 C CA . TYR A 1 115 ? 11.723 4.030 8.715 1.00 92.88 115 TYR A CA 1
ATOM 893 C C . TYR A 1 115 ? 11.242 3.796 7.281 1.00 92.88 115 TYR A C 1
ATOM 895 O O . TYR A 1 115 ? 11.057 4.754 6.536 1.00 92.88 115 TYR A O 1
ATOM 903 N N . ALA A 1 116 ? 10.984 2.547 6.888 1.00 93.50 116 ALA A N 1
ATOM 904 C CA . ALA A 1 116 ? 10.434 2.241 5.571 1.00 93.50 116 ALA A CA 1
ATOM 905 C C . ALA A 1 116 ? 8.949 2.627 5.432 1.00 93.50 116 ALA A C 1
ATOM 907 O O . ALA A 1 116 ? 8.498 2.955 4.328 1.00 93.50 116 ALA A O 1
ATOM 908 N N . TYR A 1 1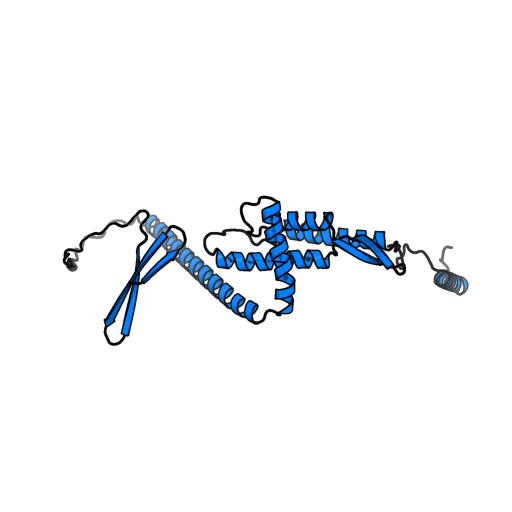17 ? 8.171 2.561 6.518 1.00 95.44 117 TYR A N 1
ATOM 909 C CA . TYR A 1 117 ? 6.724 2.795 6.493 1.00 95.44 117 TYR A CA 1
ATOM 910 C C . TYR A 1 117 ? 6.361 4.273 6.609 1.00 95.44 117 TYR A C 1
ATOM 912 O O . TYR A 1 117 ? 5.512 4.725 5.841 1.00 95.44 117 TYR A O 1
ATOM 920 N N . ILE A 1 118 ? 7.021 5.033 7.490 1.00 95.25 118 ILE A N 1
ATOM 921 C CA . ILE A 1 118 ? 6.756 6.468 7.709 1.00 95.25 118 ILE A CA 1
ATOM 922 C C . ILE A 1 118 ? 6.637 7.264 6.394 1.00 95.25 118 ILE A C 1
ATOM 924 O O . ILE A 1 118 ? 5.578 7.844 6.157 1.00 95.25 118 ILE A O 1
ATOM 928 N N . PRO A 1 119 ? 7.619 7.257 5.470 1.00 96.88 119 PRO A N 1
ATOM 929 C CA . PRO A 1 119 ? 7.523 8.061 4.249 1.00 96.88 119 PRO A CA 1
ATOM 930 C C . PRO A 1 119 ? 6.360 7.630 3.344 1.00 96.88 119 PRO A C 1
ATOM 932 O O . PRO A 1 119 ? 5.814 8.436 2.591 1.00 96.88 119 PRO A O 1
ATOM 935 N N . LYS A 1 120 ? 5.944 6.360 3.408 1.00 96.56 120 LYS A N 1
ATOM 936 C CA . LYS A 1 120 ? 4.808 5.838 2.634 1.00 96.56 120 LYS A CA 1
ATOM 937 C C . LYS A 1 120 ? 3.471 6.268 3.228 1.00 96.56 120 LYS A C 1
ATOM 939 O O . LYS A 1 120 ? 2.549 6.539 2.458 1.00 96.56 120 LYS A O 1
ATOM 944 N N . GLN A 1 121 ? 3.396 6.329 4.557 1.00 97.56 121 GLN A N 1
ATOM 945 C CA . GLN A 1 121 ? 2.250 6.842 5.308 1.00 97.56 121 GLN A CA 1
ATOM 946 C C . GLN A 1 121 ? 2.081 8.341 5.046 1.00 97.56 121 GLN A C 1
ATOM 948 O O . GLN A 1 121 ? 1.007 8.763 4.628 1.00 97.56 121 GLN A O 1
ATOM 953 N N . GLU A 1 122 ? 3.155 9.124 5.149 1.00 97.69 122 GLU A N 1
ATOM 954 C CA . GLU A 1 122 ? 3.122 10.567 4.876 1.00 97.69 122 GLU A CA 1
ATOM 955 C C . GLU A 1 122 ? 2.756 10.882 3.420 1.00 97.69 122 GLU A C 1
ATOM 957 O O . GLU A 1 122 ? 1.924 11.751 3.154 1.00 97.69 122 GLU A O 1
ATOM 962 N N . LYS A 1 123 ? 3.278 10.110 2.455 1.00 96.69 123 LYS A N 1
ATOM 963 C CA . LYS A 1 123 ? 2.880 10.248 1.045 1.00 96.69 123 LYS A CA 1
ATOM 964 C C . LYS A 1 123 ? 1.377 10.017 0.840 1.00 96.69 123 LYS A C 1
ATOM 966 O O . LYS A 1 123 ? 0.768 10.707 0.028 1.00 96.69 123 LYS A O 1
ATOM 971 N N . PHE A 1 124 ? 0.778 9.077 1.572 1.00 97.75 124 PHE A N 1
ATOM 972 C CA . PHE A 1 124 ? -0.664 8.832 1.516 1.00 97.75 124 PHE A CA 1
ATOM 973 C C . PHE A 1 124 ? -1.473 9.949 2.174 1.00 97.75 124 PHE A C 1
ATOM 975 O O . PHE A 1 124 ? -2.462 10.385 1.595 1.00 97.75 124 PHE A O 1
ATOM 982 N N . LYS A 1 125 ? -1.047 10.459 3.334 1.00 97.44 125 LYS A N 1
ATOM 983 C CA . LYS A 1 125 ? -1.709 11.606 3.975 1.00 97.44 125 LYS A CA 1
ATOM 984 C C . LYS A 1 125 ? -1.711 12.826 3.057 1.00 97.44 125 LYS A C 1
ATOM 986 O O . LYS A 1 125 ? -2.758 13.427 2.834 1.00 97.44 125 LYS A O 1
ATOM 991 N N . LYS A 1 126 ? -0.563 13.129 2.441 1.00 97.25 126 LYS A N 1
ATOM 992 C CA . LYS A 1 126 ? -0.452 14.197 1.442 1.00 97.25 126 LYS A CA 1
ATOM 993 C C . LYS A 1 126 ? -1.388 13.958 0.256 1.00 97.25 126 LYS A C 1
ATOM 995 O O . LYS A 1 126 ? -2.108 14.863 -0.145 1.00 97.25 126 LYS A O 1
ATOM 1000 N N . TRP A 1 127 ? -1.429 12.730 -0.257 1.00 97.31 127 TRP A N 1
ATOM 1001 C CA . TRP A 1 127 ? -2.353 12.352 -1.326 1.00 97.31 127 TRP A CA 1
ATOM 1002 C C . TRP A 1 127 ? -3.829 12.526 -0.926 1.00 97.31 127 TRP A C 1
ATOM 1004 O O . TRP A 1 127 ? -4.625 12.992 -1.736 1.00 97.31 127 TRP A O 1
ATOM 1014 N N . CYS A 1 128 ? -4.201 12.222 0.322 1.00 97.50 128 CYS A N 1
ATOM 1015 C CA . CYS A 1 128 ? -5.558 12.456 0.820 1.00 97.50 128 CYS A CA 1
ATOM 1016 C C . CYS A 1 128 ? -5.938 13.942 0.763 1.00 97.50 128 CYS A C 1
ATOM 1018 O O . CYS A 1 128 ? -7.047 14.265 0.337 1.00 97.50 128 CYS A O 1
ATOM 1020 N N . VAL A 1 129 ? -5.007 14.829 1.131 1.00 97.00 129 VAL A N 1
ATOM 1021 C CA . VAL A 1 129 ? -5.184 16.287 1.033 1.00 97.00 129 VAL A CA 1
ATOM 1022 C C . VAL A 1 129 ? -5.303 16.729 -0.429 1.00 97.00 129 VAL A C 1
ATOM 1024 O O . VAL A 1 129 ? -6.235 17.451 -0.771 1.00 97.00 129 VAL A O 1
ATOM 1027 N N . GLU A 1 130 ? -4.416 16.250 -1.307 1.00 96.31 130 GLU A N 1
ATOM 1028 C CA . GLU A 1 130 ? -4.424 16.562 -2.749 1.00 96.31 130 GLU A CA 1
ATOM 1029 C C . GLU A 1 130 ? -5.719 16.121 -3.449 1.00 96.31 130 GLU A C 1
ATOM 1031 O O . GLU A 1 130 ? -6.151 16.744 -4.415 1.00 96.31 130 GLU A O 1
ATOM 1036 N N . ARG A 1 131 ? -6.345 15.040 -2.974 1.00 95.75 131 ARG A N 1
ATOM 1037 C CA . ARG A 1 131 ? -7.615 14.520 -3.500 1.00 95.75 131 ARG A CA 1
ATOM 1038 C C . ARG A 1 131 ? -8.848 15.027 -2.749 1.00 95.75 131 ARG A C 1
ATOM 1040 O O . ARG A 1 131 ? -9.942 14.538 -3.017 1.00 95.75 131 ARG A O 1
ATOM 1047 N N . HIS A 1 132 ? -8.679 15.995 -1.845 1.00 94.81 132 HIS A N 1
ATOM 1048 C CA . HIS A 1 132 ? -9.752 16.607 -1.056 1.00 94.81 132 HIS A CA 1
ATOM 1049 C C . HIS A 1 132 ? -10.598 15.599 -0.260 1.00 94.81 132 HIS A C 1
ATOM 1051 O O . HIS A 1 132 ? -11.807 15.770 -0.100 1.00 94.81 132 HIS A O 1
ATOM 1057 N N . TYR A 1 133 ? -9.978 14.536 0.260 1.00 94.31 133 TYR A N 1
ATOM 1058 C CA . TYR A 1 133 ? -10.662 13.670 1.218 1.00 94.31 133 TYR A CA 1
ATOM 1059 C C . TYR A 1 133 ? -10.869 14.413 2.548 1.00 94.31 133 TYR A C 1
ATOM 1061 O O . TYR A 1 133 ? -9.987 15.158 2.972 1.00 94.31 133 TYR A O 1
ATOM 1069 N N . PRO A 1 134 ? -11.990 14.176 3.255 1.00 90.81 134 PRO A N 1
ATOM 1070 C CA . PRO A 1 134 ? -12.304 14.884 4.500 1.00 90.81 134 PRO A CA 1
ATOM 1071 C C . PRO A 1 134 ? -11.327 14.565 5.638 1.00 90.81 134 PRO A C 1
ATOM 1073 O O . PRO A 1 134 ? -11.188 15.335 6.579 1.00 90.81 134 PRO A O 1
ATOM 1076 N N . ASN A 1 135 ? -10.675 13.405 5.573 1.00 91.38 135 ASN A N 1
ATOM 1077 C CA . ASN A 1 135 ? -9.705 12.940 6.552 1.00 91.38 135 ASN A CA 1
ATOM 1078 C C . ASN A 1 135 ? -8.680 12.009 5.893 1.00 91.38 135 ASN A C 1
ATOM 1080 O O . ASN A 1 135 ? -8.903 11.457 4.806 1.00 91.38 135 ASN A O 1
ATOM 1084 N N . ASP A 1 136 ? -7.577 11.780 6.594 1.00 92.69 136 ASP A N 1
ATOM 1085 C CA . ASP A 1 136 ? -6.526 10.829 6.235 1.00 92.69 136 ASP A CA 1
ATOM 1086 C C . ASP A 1 136 ? -6.770 9.422 6.818 1.00 92.69 136 ASP A C 1
ATOM 1088 O O . ASP A 1 136 ? -5.892 8.557 6.764 1.00 92.69 136 ASP A O 1
ATOM 1092 N N . ILE A 1 137 ? -7.982 9.160 7.327 1.00 92.88 137 ILE A N 1
ATOM 1093 C CA . ILE A 1 137 ? -8.383 7.840 7.818 1.00 92.88 137 ILE A CA 1
ATOM 1094 C C . ILE A 1 137 ? -8.291 6.830 6.678 1.00 92.88 137 ILE A C 1
ATOM 1096 O O . ILE A 1 137 ? -8.874 7.022 5.602 1.00 92.88 137 ILE A O 1
ATOM 1100 N N . VAL A 1 138 ? -7.565 5.744 6.921 1.00 94.50 138 VAL A N 1
ATOM 1101 C CA . VAL A 1 138 ? -7.337 4.685 5.944 1.00 94.50 138 VAL A CA 1
ATOM 1102 C C . VAL A 1 138 ? -8.610 3.857 5.768 1.00 94.50 138 VAL A C 1
ATOM 1104 O O . VAL A 1 138 ? -9.163 3.315 6.721 1.00 94.50 138 VAL A O 1
ATOM 1107 N N . SER A 1 139 ? -9.047 3.707 4.519 1.00 94.06 139 SER A N 1
ATOM 1108 C CA . SER A 1 139 ? -10.124 2.795 4.129 1.00 94.06 139 SER A CA 1
ATOM 1109 C C . SER A 1 139 ? -9.680 1.916 2.965 1.00 94.06 139 SER A C 1
ATOM 1111 O O . SER A 1 139 ? -8.776 2.285 2.214 1.00 94.06 139 SER A O 1
ATOM 1113 N N . GLU A 1 140 ? -10.334 0.766 2.790 1.00 95.00 140 GLU A N 1
ATOM 1114 C CA . GLU A 1 140 ? -10.042 -0.166 1.692 1.00 95.00 140 GLU A CA 1
ATOM 1115 C C . GLU A 1 140 ? -10.032 0.545 0.328 1.00 95.00 140 GLU A C 1
ATOM 1117 O O . GLU A 1 140 ? -9.057 0.466 -0.419 1.00 95.00 140 GLU A O 1
ATOM 1122 N N . MET A 1 141 ? -11.077 1.325 0.042 1.00 94.44 141 MET A N 1
ATOM 1123 C CA . MET A 1 141 ? -11.217 2.034 -1.232 1.00 94.44 141 MET A CA 1
ATOM 1124 C C . MET A 1 141 ? -10.169 3.133 -1.424 1.00 94.44 141 MET A C 1
ATOM 1126 O O . MET A 1 141 ? -9.674 3.307 -2.538 1.00 94.44 141 MET A O 1
ATOM 1130 N N . LYS A 1 142 ? -9.781 3.844 -0.354 1.00 95.88 142 LYS A N 1
ATOM 1131 C CA . LYS A 1 142 ? -8.693 4.832 -0.429 1.00 95.88 142 LYS A CA 1
ATOM 1132 C C . LYS A 1 142 ? -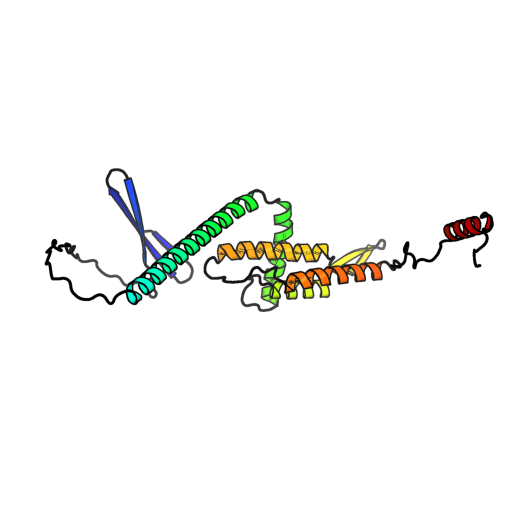7.362 4.158 -0.761 1.00 95.88 142 LYS A C 1
ATOM 1134 O O . LYS A 1 142 ? -6.625 4.687 -1.586 1.00 95.88 142 LYS A O 1
ATOM 1139 N N . ILE A 1 143 ? -7.071 2.985 -0.183 1.00 96.75 143 ILE A N 1
ATOM 1140 C CA . ILE A 1 143 ? -5.859 2.222 -0.525 1.00 96.75 143 ILE A CA 1
ATOM 1141 C C . ILE A 1 143 ? -5.885 1.826 -2.002 1.00 96.75 143 ILE A C 1
ATOM 1143 O O . ILE A 1 143 ? -4.916 2.088 -2.710 1.00 96.75 143 ILE A O 1
ATOM 1147 N N . VAL A 1 144 ? -6.974 1.221 -2.482 1.00 96.50 144 VAL A N 1
ATOM 1148 C CA . VAL A 1 144 ? -7.075 0.779 -3.884 1.00 96.50 144 VAL A CA 1
ATOM 1149 C C . VAL A 1 144 ? -6.881 1.957 -4.843 1.00 96.50 144 VAL A C 1
ATOM 1151 O O . VAL A 1 144 ? -6.073 1.864 -5.768 1.00 96.50 144 VAL A O 1
ATOM 1154 N N . HIS A 1 145 ? -7.556 3.082 -4.594 1.00 96.75 145 HIS A N 1
ATOM 1155 C CA . HIS A 1 145 ? -7.446 4.276 -5.433 1.00 96.75 145 HIS A CA 1
ATOM 1156 C C . HIS A 1 145 ? -6.025 4.855 -5.422 1.00 96.75 145 HIS A C 1
ATOM 1158 O O . HIS A 1 145 ? -5.444 5.080 -6.484 1.00 96.75 145 HIS A O 1
ATOM 1164 N N . TYR A 1 146 ? -5.433 5.010 -4.237 1.00 97.19 146 TYR A N 1
ATOM 1165 C CA . TYR A 1 146 ? -4.070 5.508 -4.084 1.00 97.19 146 TYR A CA 1
ATOM 1166 C C . TYR A 1 146 ? -3.045 4.633 -4.812 1.00 97.19 146 TYR A C 1
ATOM 1168 O O . TYR A 1 146 ? -2.183 5.139 -5.529 1.00 97.19 146 TYR A O 1
ATOM 1176 N N . ILE A 1 147 ? -3.132 3.311 -4.653 1.00 96.44 147 ILE A N 1
ATOM 1177 C CA . ILE A 1 147 ? -2.183 2.380 -5.267 1.00 96.44 147 ILE A CA 1
ATOM 1178 C C . ILE A 1 147 ? -2.362 2.330 -6.788 1.00 96.44 147 ILE A C 1
ATOM 1180 O O . ILE A 1 147 ? -1.361 2.283 -7.503 1.00 96.44 147 ILE A O 1
ATOM 1184 N N . LYS A 1 148 ? -3.602 2.376 -7.290 1.00 94.75 148 LYS A N 1
ATOM 1185 C CA . LYS A 1 148 ? -3.879 2.478 -8.730 1.00 94.75 148 LYS A CA 1
ATOM 1186 C C . LYS A 1 148 ? -3.221 3.725 -9.320 1.00 94.75 148 LYS A C 1
ATOM 1188 O O . LYS A 1 148 ? -2.496 3.630 -10.305 1.00 94.75 148 LYS A O 1
ATOM 1193 N N . GLU A 1 149 ? -3.401 4.869 -8.670 1.00 94.62 149 GLU A N 1
ATOM 1194 C CA . GLU A 1 149 ? -2.791 6.116 -9.117 1.00 94.62 149 GLU A CA 1
ATOM 1195 C C . GLU A 1 149 ? -1.264 6.080 -9.019 1.00 94.62 149 GLU A C 1
ATOM 1197 O O . GLU A 1 149 ? -0.586 6.582 -9.911 1.00 94.62 149 GLU A O 1
ATOM 1202 N N . LEU A 1 150 ? -0.694 5.475 -7.972 1.00 92.69 150 LEU A N 1
ATOM 1203 C CA . LEU A 1 150 ? 0.753 5.275 -7.894 1.00 92.69 150 LEU A CA 1
ATOM 1204 C C . LEU A 1 150 ? 1.263 4.429 -9.059 1.00 92.69 150 LEU A C 1
ATOM 1206 O O . LEU A 1 150 ? 2.274 4.787 -9.660 1.00 92.69 150 LEU A O 1
ATOM 1210 N N . PHE A 1 151 ? 0.575 3.334 -9.383 1.00 91.00 151 PHE A N 1
ATOM 1211 C CA . PHE A 1 151 ? 0.933 2.466 -10.500 1.00 91.00 151 PHE A CA 1
ATOM 1212 C C . PHE A 1 151 ? 0.915 3.229 -11.832 1.00 91.00 151 PHE A C 1
ATOM 1214 O O . PHE A 1 151 ? 1.888 3.165 -12.578 1.00 91.00 151 PHE A O 1
ATOM 1221 N N . GLU A 1 152 ? -0.128 4.024 -12.082 1.00 89.12 152 GLU A N 1
ATOM 1222 C CA . GLU A 1 152 ? -0.253 4.861 -13.283 1.00 89.12 152 GLU A CA 1
ATOM 1223 C C . GLU A 1 152 ? 0.761 6.014 -13.309 1.00 89.12 152 GLU A C 1
ATOM 1225 O O . GLU A 1 152 ? 1.299 6.345 -14.367 1.00 89.12 152 GLU A O 1
ATOM 1230 N N . LYS A 1 153 ? 1.050 6.633 -12.153 1.00 88.62 153 LYS A N 1
ATOM 1231 C CA . LYS A 1 153 ? 2.038 7.714 -12.017 1.00 88.62 153 LYS A CA 1
ATOM 1232 C C . LYS A 1 153 ? 3.466 7.215 -12.230 1.00 88.62 153 LYS A C 1
ATOM 1234 O O . LYS A 1 153 ? 4.254 7.948 -12.825 1.00 88.62 153 LYS A O 1
ATOM 1239 N N . GLY A 1 154 ? 3.795 5.999 -11.811 1.00 84.12 154 GLY A N 1
ATOM 1240 C CA . GLY A 1 154 ? 5.158 5.478 -11.874 1.00 84.12 154 GLY A CA 1
ATOM 1241 C C . GLY A 1 154 ? 6.158 6.307 -11.056 1.00 84.12 154 GLY A C 1
ATOM 1242 O O . GLY A 1 154 ? 5.800 7.214 -10.299 1.00 84.12 154 GLY A O 1
ATOM 1243 N N . MET A 1 155 ? 7.432 5.976 -11.205 1.00 83.50 155 MET A N 1
ATOM 1244 C CA . MET A 1 155 ? 8.565 6.631 -10.567 1.00 83.50 155 MET A CA 1
ATOM 1245 C C . MET A 1 155 ? 9.425 7.306 -11.634 1.00 83.50 155 MET A C 1
ATOM 1247 O O . MET A 1 155 ? 9.674 6.732 -12.693 1.00 83.50 155 MET A O 1
ATOM 1251 N N . GLN A 1 156 ? 9.889 8.522 -11.355 1.00 82.06 156 GLN A N 1
ATOM 1252 C CA . GLN A 1 156 ? 10.931 9.136 -12.171 1.00 82.06 156 GLN A CA 1
ATOM 1253 C C . GLN A 1 156 ? 12.278 8.567 -11.729 1.00 82.06 156 GLN A C 1
ATOM 1255 O O . GLN A 1 156 ? 12.629 8.648 -10.552 1.00 82.06 156 GLN A O 1
ATOM 1260 N N . SER A 1 157 ? 12.988 7.952 -12.666 1.00 79.38 157 SER A N 1
ATOM 1261 C CA . SER A 1 157 ? 14.349 7.471 -12.495 1.00 79.38 157 SER A CA 1
ATOM 1262 C C . SER A 1 157 ? 15.270 8.375 -13.293 1.00 79.38 157 SER A C 1
ATOM 1264 O O . SER A 1 157 ? 15.109 8.533 -14.502 1.00 79.38 157 SER A O 1
ATOM 1266 N N . THR A 1 158 ? 16.221 8.987 -12.604 1.00 83.12 158 THR A N 1
ATOM 1267 C CA . THR A 1 158 ? 17.205 9.871 -13.213 1.00 83.12 158 THR A CA 1
ATOM 1268 C C . THR A 1 158 ? 18.542 9.146 -13.255 1.00 83.12 158 THR A C 1
ATOM 1270 O O . THR A 1 158 ? 19.099 8.804 -12.213 1.00 83.12 158 THR A O 1
ATOM 1273 N N . VAL A 1 159 ? 19.043 8.893 -14.461 1.00 82.56 159 VAL A N 1
ATOM 1274 C CA . VAL A 1 159 ? 20.305 8.188 -14.699 1.00 82.56 159 VAL A CA 1
ATOM 1275 C C . VAL A 1 159 ? 21.301 9.159 -15.317 1.00 82.56 159 VAL A C 1
ATOM 1277 O O . VAL A 1 159 ? 20.987 9.885 -16.262 1.00 82.56 159 VAL A O 1
ATOM 1280 N N . ARG A 1 160 ? 22.514 9.182 -14.761 1.00 84.44 160 ARG A N 1
ATOM 1281 C CA . ARG A 1 160 ? 23.623 9.961 -15.306 1.00 84.44 160 ARG A CA 1
ATOM 1282 C C . ARG A 1 160 ? 24.331 9.119 -16.360 1.00 84.44 160 ARG A C 1
ATOM 1284 O O . ARG A 1 160 ? 24.820 8.035 -16.051 1.00 84.44 160 ARG A O 1
ATOM 1291 N N . ASN A 1 161 ? 24.344 9.605 -17.592 1.00 84.81 161 ASN A N 1
ATOM 1292 C CA . ASN A 1 161 ? 24.985 8.928 -18.711 1.00 84.81 161 ASN A CA 1
ATOM 1293 C C . ASN A 1 161 ? 26.506 9.121 -18.655 1.00 84.81 161 ASN A C 1
ATOM 1295 O O . ASN A 1 161 ? 27.002 10.057 -18.020 1.00 84.81 161 ASN A O 1
ATOM 1299 N N . ALA A 1 162 ? 27.240 8.261 -19.367 1.00 84.50 162 ALA A N 1
ATOM 1300 C CA . ALA A 1 162 ? 28.694 8.363 -19.514 1.00 84.50 162 ALA A CA 1
ATOM 1301 C C . ALA A 1 162 ? 29.130 9.714 -20.115 1.00 84.50 162 ALA A C 1
ATOM 1303 O O . ALA A 1 162 ? 30.160 10.257 -19.728 1.00 84.50 162 ALA A O 1
ATOM 1304 N N . ASP A 1 163 ? 28.282 10.308 -20.959 1.00 84.25 163 ASP A N 1
ATOM 1305 C CA . ASP A 1 163 ? 28.509 11.600 -21.622 1.00 84.25 163 ASP A CA 1
ATOM 1306 C C . ASP A 1 163 ? 28.309 12.812 -20.687 1.00 84.25 163 ASP A C 1
ATOM 1308 O O . ASP A 1 163 ? 28.265 13.959 -21.127 1.00 84.25 163 ASP A O 1
ATOM 1312 N N . GLY A 1 164 ? 28.097 12.581 -19.386 1.00 85.56 164 GLY A N 1
ATOM 1313 C CA . GLY A 1 164 ? 27.843 13.620 -18.384 1.00 85.56 164 GLY A CA 1
ATOM 1314 C C . GLY A 1 164 ? 26.425 14.203 -18.407 1.00 85.56 164 GLY A C 1
ATOM 1315 O O . GLY A 1 164 ? 26.046 14.913 -17.470 1.00 85.56 164 GLY A O 1
ATOM 1316 N N . THR A 1 165 ? 25.619 13.871 -19.420 1.00 85.25 165 THR A N 1
ATOM 1317 C CA . THR A 1 165 ? 24.199 14.234 -19.511 1.00 85.25 165 THR A CA 1
ATOM 1318 C C . THR A 1 165 ? 23.347 13.414 -18.546 1.00 85.25 165 THR A C 1
ATOM 1320 O O . THR A 1 165 ? 23.714 12.324 -18.109 1.00 85.25 165 THR A O 1
ATOM 1323 N N . THR A 1 166 ? 22.189 13.955 -18.180 1.00 87.31 166 THR A N 1
ATOM 1324 C CA . THR A 1 166 ? 21.246 13.298 -17.274 1.00 87.31 166 THR A CA 1
ATOM 1325 C C . THR A 1 166 ? 19.975 12.958 -18.041 1.00 87.31 166 THR A C 1
ATOM 1327 O O . THR A 1 166 ? 19.331 13.859 -18.576 1.00 87.31 166 THR A O 1
ATOM 1330 N N . SER A 1 167 ? 19.620 11.674 -18.102 1.00 82.69 167 SER A N 1
ATOM 1331 C CA . SER A 1 167 ? 18.359 11.213 -18.686 1.00 82.69 167 SER A CA 1
ATOM 1332 C C . SER A 1 167 ? 17.363 10.890 -17.579 1.00 82.69 167 SER A C 1
ATOM 1334 O O . SER A 1 167 ? 17.699 10.198 -16.615 1.00 82.69 167 SER A O 1
ATOM 1336 N N . THR A 1 168 ? 16.136 11.389 -17.710 1.00 84.12 168 THR A N 1
ATOM 1337 C CA . THR A 1 168 ? 15.038 11.064 -16.796 1.00 84.12 168 THR A CA 1
ATOM 1338 C C . THR A 1 168 ? 14.056 10.157 -17.516 1.00 84.12 168 THR A C 1
ATOM 1340 O O . THR A 1 168 ? 13.344 10.591 -18.420 1.00 84.12 168 THR A O 1
ATOM 1343 N N . THR A 1 169 ? 13.994 8.903 -17.082 1.00 81.38 169 THR A N 1
ATOM 1344 C CA . THR A 1 169 ? 13.054 7.906 -17.594 1.00 81.38 169 THR A CA 1
ATOM 1345 C C . THR A 1 169 ? 11.982 7.640 -16.552 1.00 81.38 169 THR A C 1
ATOM 1347 O O . THR A 1 169 ? 12.226 7.650 -15.346 1.00 81.38 169 THR A O 1
ATOM 1350 N N . ARG A 1 170 ? 10.759 7.392 -17.011 1.00 80.50 170 ARG A N 1
ATOM 1351 C CA . ARG A 1 170 ? 9.652 7.005 -16.143 1.00 80.50 170 ARG A CA 1
ATOM 1352 C C . ARG A 1 170 ? 9.560 5.486 -16.101 1.00 80.50 170 ARG A C 1
ATOM 1354 O O . ARG A 1 170 ? 9.320 4.861 -17.127 1.00 80.50 170 ARG A O 1
ATOM 1361 N N . THR A 1 171 ? 9.716 4.908 -14.918 1.00 81.94 171 THR A N 1
ATOM 1362 C CA . THR A 1 171 ? 9.620 3.460 -14.701 1.00 81.94 171 THR A CA 1
ATOM 1363 C C . THR A 1 171 ? 8.409 3.163 -13.827 1.00 81.94 171 THR A C 1
ATOM 1365 O O . THR A 1 171 ? 8.131 3.888 -12.870 1.00 81.94 171 THR A O 1
ATOM 1368 N N . GLY A 1 172 ? 7.662 2.105 -14.138 1.00 84.31 172 GLY A N 1
ATOM 1369 C CA . GLY A 1 172 ? 6.566 1.651 -13.281 1.00 84.31 172 GLY A CA 1
ATOM 1370 C C . GLY A 1 172 ? 7.058 1.263 -11.882 1.00 84.31 172 GLY A C 1
ATOM 1371 O O . GLY A 1 172 ? 8.194 0.824 -11.700 1.00 84.31 172 GLY A O 1
ATOM 1372 N N . TYR A 1 173 ? 6.204 1.403 -10.868 1.00 88.88 173 TYR A N 1
ATOM 1373 C CA . TYR A 1 173 ? 6.517 0.840 -9.554 1.00 88.88 173 TYR A CA 1
ATOM 1374 C C . TYR A 1 173 ? 6.533 -0.691 -9.619 1.00 88.88 173 TYR A C 1
ATOM 1376 O O . TYR A 1 173 ? 5.616 -1.304 -10.169 1.00 88.88 173 TYR A O 1
ATOM 1384 N N . SER A 1 174 ? 7.534 -1.314 -8.990 1.00 89.62 174 SER A N 1
ATOM 1385 C CA . SER A 1 174 ? 7.530 -2.766 -8.806 1.00 89.62 174 SER A CA 1
ATOM 1386 C C . SER A 1 174 ? 6.372 -3.202 -7.907 1.00 89.62 174 SER A C 1
ATOM 1388 O O . SER A 1 174 ? 5.940 -2.468 -7.008 1.00 89.62 174 SER A O 1
ATOM 1390 N N . HIS A 1 175 ? 5.907 -4.434 -8.110 1.00 92.06 175 HIS A N 1
ATOM 1391 C CA . HIS A 1 175 ? 4.871 -5.040 -7.278 1.00 92.06 175 HIS A CA 1
ATOM 1392 C C . HIS A 1 175 ? 5.266 -5.020 -5.790 1.00 92.06 175 HIS A C 1
ATOM 1394 O O . HIS A 1 175 ? 4.444 -4.706 -4.930 1.00 92.06 175 HIS A O 1
ATOM 1400 N N . GLU A 1 176 ? 6.539 -5.261 -5.475 1.00 92.94 176 GLU A N 1
ATOM 1401 C CA . GLU A 1 176 ? 7.065 -5.258 -4.108 1.00 92.94 176 GLU A CA 1
ATOM 1402 C C . GLU A 1 176 ? 6.963 -3.864 -3.485 1.00 92.94 176 GLU A C 1
ATOM 1404 O O . GLU A 1 176 ? 6.582 -3.730 -2.320 1.00 92.94 176 GLU A O 1
ATOM 1409 N N . THR A 1 177 ? 7.226 -2.817 -4.272 1.00 93.50 177 THR A N 1
ATOM 1410 C CA . THR A 1 177 ? 7.102 -1.433 -3.807 1.00 93.50 177 THR A CA 1
ATOM 1411 C C . THR A 1 177 ? 5.656 -1.092 -3.481 1.00 93.50 177 THR A C 1
ATOM 1413 O O . THR A 1 177 ? 5.377 -0.579 -2.394 1.00 93.50 177 THR A O 1
ATOM 1416 N N . LEU A 1 178 ? 4.725 -1.431 -4.374 1.00 94.88 178 LEU A N 1
ATOM 1417 C CA . LEU A 1 178 ? 3.293 -1.212 -4.150 1.00 94.88 178 LEU A CA 1
ATOM 1418 C C . LEU A 1 178 ? 2.789 -2.008 -2.941 1.00 94.88 178 LEU A C 1
ATOM 1420 O O . LEU A 1 178 ? 2.076 -1.472 -2.092 1.00 94.88 178 LEU A O 1
ATOM 1424 N N . LYS A 1 179 ? 3.239 -3.256 -2.789 1.00 95.50 179 LYS A N 1
ATOM 1425 C CA . LYS A 1 179 ? 2.927 -4.091 -1.627 1.00 95.50 179 LYS A CA 1
ATOM 1426 C C . LYS A 1 179 ? 3.448 -3.486 -0.323 1.00 95.50 179 LYS A C 1
ATOM 1428 O O . LYS A 1 179 ? 2.758 -3.557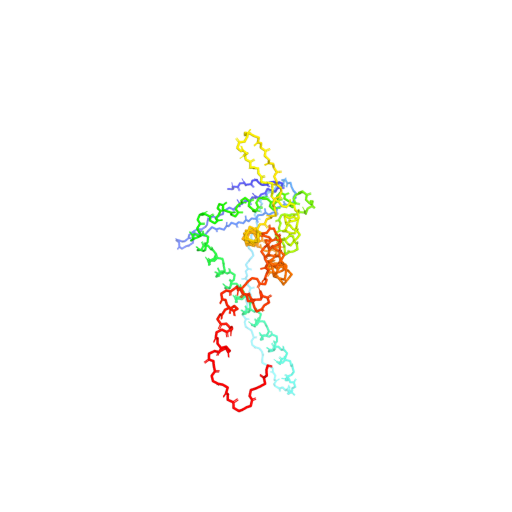 0.694 1.00 95.50 179 LYS A O 1
ATOM 1433 N N . MET A 1 180 ? 4.629 -2.862 -0.327 1.00 95.88 180 MET A N 1
ATOM 1434 C CA . MET A 1 180 ? 5.125 -2.124 0.841 1.00 95.88 180 MET A CA 1
ATOM 1435 C C . MET A 1 180 ? 4.246 -0.917 1.176 1.00 95.88 180 MET A C 1
ATOM 1437 O O . MET A 1 180 ? 4.014 -0.666 2.355 1.00 95.88 180 MET A O 1
ATOM 1441 N N . HIS A 1 181 ? 3.731 -0.194 0.175 1.00 96.75 181 HIS A N 1
ATOM 1442 C CA . HIS A 1 181 ? 2.753 0.869 0.421 1.00 96.75 181 HIS A CA 1
ATOM 1443 C C . HIS A 1 181 ? 1.496 0.307 1.088 1.00 96.75 181 HIS A C 1
ATOM 1445 O O . HIS A 1 181 ? 1.110 0.806 2.138 1.00 96.75 181 HIS A O 1
ATOM 1451 N N . ILE A 1 182 ? 0.921 -0.780 0.565 1.00 96.88 182 ILE A N 1
ATOM 1452 C CA . ILE A 1 182 ? -0.257 -1.425 1.170 1.00 96.88 182 ILE A CA 1
ATOM 1453 C C . ILE A 1 182 ? 0.012 -1.808 2.632 1.00 96.88 182 ILE A C 1
ATOM 1455 O O . ILE A 1 182 ? -0.781 -1.479 3.511 1.00 96.88 182 ILE A O 1
ATOM 1459 N N . LYS A 1 183 ? 1.148 -2.458 2.919 1.00 96.19 183 LYS A N 1
ATOM 1460 C CA . LYS A 1 183 ? 1.522 -2.838 4.292 1.00 96.19 183 LYS A CA 1
ATOM 1461 C C . LYS A 1 183 ? 1.659 -1.628 5.219 1.00 96.19 183 LYS A C 1
ATOM 1463 O O . LYS A 1 183 ? 1.157 -1.674 6.337 1.00 96.19 183 LYS A O 1
ATOM 1468 N N . ALA A 1 184 ? 2.294 -0.556 4.750 1.00 97.12 184 ALA A N 1
ATOM 1469 C CA . ALA A 1 184 ? 2.439 0.676 5.518 1.00 97.12 184 ALA A CA 1
ATOM 1470 C C . ALA A 1 184 ? 1.082 1.347 5.802 1.00 97.12 184 ALA A C 1
ATOM 1472 O O . ALA A 1 184 ? 0.910 1.941 6.861 1.00 97.12 184 ALA A O 1
ATOM 1473 N N . LEU A 1 185 ? 0.101 1.232 4.902 1.00 97.19 185 LEU A N 1
ATOM 1474 C CA . LEU A 1 185 ? -1.244 1.775 5.126 1.00 97.19 185 LEU A CA 1
ATOM 1475 C C . LEU A 1 185 ? -2.087 0.914 6.064 1.00 97.19 185 LEU A C 1
ATOM 1477 O O . LEU A 1 185 ? -2.809 1.460 6.890 1.00 97.19 185 LEU A O 1
ATOM 1481 N N . VAL A 1 186 ? -1.961 -0.413 6.000 1.00 95.38 186 VAL A N 1
ATOM 1482 C CA . VAL A 1 186 ? -2.570 -1.306 7.003 1.00 95.38 186 VAL A CA 1
ATOM 1483 C C . VAL A 1 186 ? -1.992 -1.020 8.393 1.00 95.38 186 VAL A C 1
ATOM 1485 O O . VAL A 1 186 ? -2.727 -0.977 9.374 1.00 95.38 186 VAL A O 1
ATOM 1488 N N . ASP A 1 187 ? -0.688 -0.757 8.475 1.00 93.31 187 ASP A N 1
ATOM 1489 C CA . ASP A 1 187 ? -0.045 -0.321 9.714 1.00 93.31 187 ASP A CA 1
ATOM 1490 C C . ASP A 1 187 ? -0.603 1.012 10.239 1.00 93.31 187 ASP A C 1
ATOM 1492 O O . ASP A 1 187 ? -0.914 1.133 11.424 1.00 93.31 187 ASP A O 1
ATOM 1496 N N . LEU A 1 188 ? -0.776 1.994 9.349 1.00 94.69 188 LEU A N 1
ATOM 1497 C CA . LEU A 1 188 ? -1.370 3.285 9.691 1.00 94.69 188 LEU A CA 1
ATOM 1498 C C . LEU A 1 188 ? -2.813 3.129 10.180 1.00 94.69 188 LEU A C 1
ATOM 1500 O O . LEU A 1 188 ? -3.164 3.710 11.201 1.00 94.69 188 LEU A O 1
ATOM 1504 N N . TYR A 1 189 ? -3.618 2.301 9.508 1.00 93.25 189 TYR A N 1
ATOM 1505 C CA . TYR A 1 189 ? -4.980 1.986 9.945 1.00 93.25 189 TYR A CA 1
ATOM 1506 C C . TYR A 1 189 ? -4.995 1.422 11.361 1.00 93.25 189 TYR A C 1
ATOM 1508 O O . TYR A 1 189 ? -5.812 1.839 12.177 1.00 93.25 189 TYR A O 1
ATOM 1516 N N . ASN A 1 190 ? -4.082 0.498 11.672 1.00 88.94 190 ASN A N 1
ATOM 1517 C CA . ASN A 1 190 ? -4.007 -0.040 13.020 1.00 88.94 190 ASN A CA 1
ATOM 1518 C C . ASN A 1 190 ? -3.769 1.104 14.013 1.00 88.94 190 ASN A C 1
ATOM 1520 O O . ASN A 1 190 ? -4.487 1.183 15.002 1.00 88.94 190 ASN A O 1
ATOM 1524 N N . LYS A 1 191 ? -2.823 2.025 13.765 1.00 88.06 191 LYS A N 1
ATOM 1525 C CA . LYS A 1 191 ? -2.572 3.199 14.642 1.00 88.06 191 LYS A CA 1
ATOM 1526 C C . LYS A 1 191 ? -3.825 4.053 14.830 1.00 88.06 191 LYS A C 1
ATOM 1528 O O . LYS A 1 191 ? -4.255 4.230 15.964 1.00 88.06 191 LYS A O 1
ATOM 1533 N N . GLN A 1 192 ? -4.482 4.409 13.731 1.00 90.06 192 GLN A N 1
ATOM 1534 C CA . GLN A 1 192 ? -5.733 5.168 13.745 1.00 90.06 192 GLN A CA 1
ATOM 1535 C C . GLN A 1 192 ? -6.841 4.459 14.538 1.00 90.06 192 GLN A C 1
ATOM 1537 O O . GLN A 1 192 ? -7.561 5.100 15.292 1.00 90.06 192 GLN A O 1
ATOM 1542 N N . LYS A 1 193 ? -6.963 3.130 14.433 1.00 86.19 193 LYS A N 1
ATOM 1543 C CA . LYS A 1 193 ? -7.984 2.367 15.167 1.00 86.19 193 LYS A CA 1
ATOM 1544 C C . LYS A 1 193 ? -7.888 2.552 16.689 1.00 86.19 193 LYS A C 1
ATOM 1546 O O . LYS A 1 193 ? -8.922 2.557 17.341 1.00 86.19 193 LYS A O 1
ATOM 1551 N N . VAL A 1 194 ? -6.676 2.682 17.234 1.00 79.00 194 VAL A N 1
ATOM 1552 C CA . VAL A 1 194 ? -6.464 2.910 18.676 1.00 79.00 194 VAL A CA 1
ATOM 1553 C C . VAL A 1 194 ? -6.663 4.378 19.033 1.00 79.00 194 VAL A C 1
ATOM 1555 O O . VAL A 1 194 ? -7.312 4.683 20.022 1.00 79.00 194 VAL A O 1
ATOM 1558 N N . GLU A 1 195 ? -6.143 5.294 18.218 1.00 80.50 195 GLU A N 1
ATOM 1559 C CA . GLU A 1 195 ? -6.276 6.736 18.468 1.00 80.50 195 GLU A CA 1
ATOM 1560 C C . GLU A 1 195 ? -7.740 7.209 18.438 1.00 80.50 195 GLU A C 1
ATOM 1562 O O . GLU A 1 195 ? -8.111 8.110 19.184 1.00 80.50 195 GLU A O 1
ATOM 1567 N N . TYR A 1 196 ? -8.576 6.580 17.605 1.00 79.06 196 TYR A N 1
ATOM 1568 C CA . TYR A 1 196 ? -9.996 6.907 17.431 1.00 79.06 196 TYR A CA 1
ATOM 1569 C C . TYR A 1 196 ? -10.939 5.840 18.011 1.00 79.06 196 TYR A C 1
ATOM 1571 O O . TYR A 1 196 ? -12.055 5.658 17.502 1.00 79.06 196 TYR A O 1
ATOM 1579 N N . GLU A 1 197 ? -10.496 5.106 19.037 1.00 67.56 197 GLU A N 1
ATOM 1580 C CA . GLU A 1 197 ? -11.299 4.080 19.708 1.00 67.56 197 GLU A CA 1
ATOM 1581 C C . GLU A 1 197 ? -12.643 4.685 20.172 1.00 67.56 197 GLU A C 1
ATOM 1583 O O . GLU A 1 197 ? -12.685 5.647 20.932 1.00 67.56 197 GLU A O 1
ATOM 1588 N N . GLY A 1 198 ? -13.756 4.187 19.612 1.00 62.62 198 GLY A N 1
ATOM 1589 C CA . GLY A 1 198 ? -15.118 4.700 19.841 1.00 62.62 198 GLY A CA 1
ATOM 1590 C C . GLY A 1 198 ? -15.745 5.508 18.691 1.00 62.62 198 GLY A C 1
ATOM 1591 O O . GLY A 1 198 ? -16.969 5.532 18.582 1.00 62.62 198 GLY A O 1
ATOM 1592 N N . MET A 1 199 ? -14.958 6.097 17.778 1.00 60.62 199 MET A N 1
ATOM 1593 C CA . MET A 1 199 ? -15.482 6.856 16.619 1.00 60.62 199 MET A CA 1
ATOM 1594 C C . MET A 1 199 ? -15.370 6.104 15.285 1.00 60.62 199 MET A C 1
ATOM 1596 O O . MET A 1 199 ? -16.180 6.307 14.379 1.00 60.62 199 MET A O 1
ATOM 1600 N N . MET A 1 200 ? -14.381 5.219 15.140 1.00 63.16 200 MET A N 1
ATOM 1601 C CA . MET A 1 200 ? -14.148 4.476 13.898 1.00 63.16 200 MET A CA 1
ATOM 1602 C C . MET A 1 200 ? -14.753 3.064 13.938 1.00 63.16 200 MET A C 1
ATOM 1604 O O . MET A 1 200 ? -14.058 2.084 14.193 1.00 63.16 200 MET A O 1
ATOM 1608 N N . SER A 1 201 ? -16.029 2.930 13.564 1.00 65.75 201 SER A N 1
ATOM 1609 C CA . SER A 1 201 ? -16.625 1.630 13.190 1.00 65.75 201 SER A CA 1
ATOM 1610 C C . SER A 1 201 ? -16.327 1.296 11.719 1.00 65.75 201 SER A C 1
ATOM 1612 O O . SER A 1 201 ? -17.214 1.124 10.884 1.00 65.75 201 SER A O 1
ATOM 1614 N N . LEU A 1 202 ? -15.044 1.298 11.350 1.00 68.56 202 LEU A N 1
ATOM 1615 C CA . LEU A 1 202 ? -14.613 1.016 9.980 1.00 68.56 202 LEU A CA 1
ATOM 1616 C C . LEU A 1 202 ? -14.020 -0.387 9.895 1.00 68.56 202 LEU A C 1
ATOM 1618 O O . LEU A 1 202 ? -13.118 -0.739 10.656 1.00 68.56 202 LEU A O 1
ATOM 1622 N N . LYS A 1 203 ? -14.518 -1.180 8.937 1.00 83.75 203 LYS A N 1
ATOM 1623 C CA . LYS A 1 203 ? -14.001 -2.521 8.627 1.00 83.75 203 LYS A CA 1
ATOM 1624 C C . LYS A 1 203 ? -12.497 -2.460 8.349 1.00 83.75 203 LYS A C 1
ATOM 1626 O O . LYS A 1 203 ? -12.001 -1.481 7.791 1.00 83.75 203 LYS A O 1
ATOM 1631 N N . HIS A 1 204 ? -11.785 -3.528 8.707 1.00 88.25 204 HIS A N 1
ATOM 1632 C CA . HIS A 1 204 ? -10.355 -3.650 8.437 1.00 88.25 204 HIS A CA 1
ATOM 1633 C C . HIS A 1 204 ? -10.068 -3.396 6.941 1.00 88.25 204 HIS A C 1
ATOM 1635 O O . HIS A 1 204 ? -10.740 -3.978 6.088 1.00 88.25 204 HIS A O 1
ATOM 1641 N N . PRO A 1 205 ? -9.064 -2.575 6.584 1.00 90.69 205 PRO A N 1
ATOM 1642 C CA . PRO A 1 205 ? -8.884 -2.069 5.222 1.00 90.69 205 PRO A CA 1
ATOM 1643 C C . PRO A 1 205 ? -8.432 -3.141 4.222 1.00 90.69 205 PRO A C 1
ATOM 1645 O O . PRO A 1 205 ? -8.447 -2.909 3.017 1.00 90.69 205 PRO A O 1
ATOM 1648 N N . ARG A 1 206 ? -8.021 -4.321 4.701 1.00 90.88 206 ARG A N 1
ATOM 1649 C CA . ARG A 1 206 ? -7.673 -5.483 3.870 1.00 90.88 206 ARG A CA 1
ATOM 1650 C C . ARG A 1 206 ? -8.869 -6.408 3.636 1.00 90.88 206 ARG A C 1
ATOM 1652 O O . ARG A 1 206 ? -8.843 -7.567 4.050 1.00 90.88 206 ARG A O 1
ATOM 1659 N N . GLY A 1 207 ? -9.898 -5.862 2.997 1.00 92.31 207 GLY A N 1
ATOM 1660 C CA . GLY A 1 207 ? -11.077 -6.598 2.547 1.00 92.31 207 GLY A CA 1
ATOM 1661 C C . GLY A 1 207 ? -10.844 -7.388 1.254 1.00 92.31 207 GLY A C 1
ATOM 1662 O O . GLY A 1 207 ? -9.712 -7.566 0.792 1.00 92.31 207 GLY A O 1
ATOM 1663 N N . GLU A 1 208 ? -11.934 -7.901 0.685 1.00 93.56 208 GLU A N 1
ATOM 1664 C CA . GLU A 1 208 ? -11.917 -8.737 -0.523 1.00 93.56 208 GLU A CA 1
ATOM 1665 C C . GLU A 1 208 ? -11.538 -7.945 -1.786 1.00 93.56 208 GLU A C 1
ATOM 1667 O O . GLU A 1 208 ? -10.844 -8.448 -2.676 1.00 93.56 208 GLU A O 1
ATOM 1672 N N . THR A 1 209 ? -11.910 -6.665 -1.838 1.00 94.62 209 THR A N 1
ATOM 1673 C CA . THR A 1 209 ? -11.585 -5.778 -2.962 1.00 94.62 209 THR A CA 1
ATOM 1674 C C . THR A 1 209 ? -10.081 -5.537 -3.024 1.00 94.62 209 THR A C 1
ATOM 1676 O O . THR A 1 209 ? -9.469 -5.652 -4.085 1.00 94.62 209 THR A O 1
ATOM 1679 N N . LEU A 1 210 ? -9.442 -5.274 -1.881 1.00 94.94 210 LEU A N 1
ATOM 1680 C CA . LEU A 1 210 ? -7.994 -5.077 -1.843 1.00 94.94 210 LEU A CA 1
ATOM 1681 C C . LEU A 1 210 ? -7.229 -6.368 -2.167 1.00 94.94 210 LEU A C 1
ATOM 1683 O O . LEU A 1 210 ? -6.200 -6.309 -2.839 1.00 94.94 210 LEU A O 1
ATOM 1687 N N . LYS A 1 211 ? -7.724 -7.535 -1.735 1.00 94.94 211 LYS A N 1
ATOM 1688 C CA . LYS A 1 211 ? -7.104 -8.835 -2.054 1.00 94.94 211 LYS A CA 1
ATOM 1689 C C . LYS A 1 211 ? -7.162 -9.151 -3.550 1.00 94.94 211 LYS A C 1
ATOM 1691 O O . LYS A 1 211 ? -6.139 -9.499 -4.145 1.00 94.94 211 LYS A O 1
ATOM 1696 N N . SER A 1 212 ? -8.337 -9.011 -4.166 1.00 95.31 212 SER A N 1
ATOM 1697 C CA . SER A 1 212 ? -8.511 -9.221 -5.611 1.00 95.31 212 SER A CA 1
ATOM 1698 C C . SER A 1 212 ? -7.684 -8.223 -6.432 1.00 95.31 212 SER A C 1
ATOM 1700 O O . SER A 1 212 ? -7.055 -8.597 -7.431 1.00 95.31 212 SER A O 1
ATOM 1702 N N . PHE A 1 213 ? -7.584 -6.978 -5.961 1.00 95.31 213 PHE A N 1
ATOM 1703 C CA . PHE A 1 213 ? -6.723 -5.959 -6.550 1.00 95.31 213 PHE A CA 1
ATOM 1704 C C . PHE A 1 213 ? -5.225 -6.291 -6.426 1.00 95.31 213 PHE A C 1
ATOM 1706 O O . PHE A 1 213 ? -4.515 -6.218 -7.426 1.00 95.31 213 PHE A O 1
ATOM 1713 N N . GLU A 1 214 ? -4.732 -6.730 -5.260 1.00 94.50 214 GLU A N 1
ATOM 1714 C CA . GLU A 1 214 ? -3.325 -7.144 -5.068 1.00 94.50 214 GLU A CA 1
ATOM 1715 C C . GLU A 1 214 ? -2.947 -8.305 -6.007 1.00 94.50 214 GLU A C 1
ATOM 1717 O O . GLU A 1 214 ? -1.887 -8.284 -6.638 1.00 94.50 214 GLU A O 1
ATOM 1722 N N . SER A 1 215 ? -3.844 -9.284 -6.170 1.00 93.81 215 SER A N 1
ATOM 1723 C CA . SER A 1 215 ? -3.665 -10.389 -7.125 1.00 93.81 215 SER A CA 1
ATOM 1724 C C . SER A 1 215 ? -3.566 -9.890 -8.572 1.00 93.81 215 SER A C 1
ATOM 1726 O O . SER A 1 215 ? -2.687 -10.313 -9.331 1.00 93.81 215 SER A O 1
ATOM 1728 N N . SER A 1 216 ? -4.423 -8.938 -8.946 1.00 93.81 216 SER A N 1
ATOM 1729 C CA . SER A 1 216 ? -4.418 -8.327 -10.279 1.00 93.81 216 SER A CA 1
ATOM 1730 C C . SER A 1 216 ? -3.149 -7.508 -10.529 1.00 93.81 216 SER A C 1
ATOM 1732 O O . SER A 1 216 ? -2.531 -7.648 -11.585 1.00 93.81 216 SER A O 1
ATOM 1734 N N . LEU A 1 217 ? -2.700 -6.726 -9.542 1.00 91.75 217 LEU A N 1
ATOM 1735 C CA . LEU A 1 217 ? -1.445 -5.971 -9.605 1.00 91.75 217 LEU A CA 1
ATOM 1736 C C . LEU A 1 217 ? -0.241 -6.881 -9.826 1.00 91.75 217 LEU A C 1
ATOM 1738 O O . LEU A 1 217 ? 0.592 -6.585 -10.680 1.00 91.75 217 LEU A O 1
ATOM 1742 N N . LYS A 1 218 ? -0.158 -8.007 -9.107 1.00 92.75 218 LYS A N 1
ATOM 1743 C CA . LYS A 1 218 ? 0.925 -8.979 -9.295 1.00 92.75 218 LYS A CA 1
ATOM 1744 C C . LYS A 1 218 ? 0.995 -9.453 -10.750 1.00 92.75 218 LYS A C 1
ATOM 1746 O O . LYS A 1 218 ? 2.067 -9.427 -11.347 1.00 92.75 218 LYS A O 1
ATOM 1751 N N . ARG A 1 219 ? -0.151 -9.826 -11.336 1.00 89.94 219 ARG A N 1
ATOM 1752 C CA . ARG A 1 219 ? -0.240 -10.268 -12.741 1.00 89.94 219 ARG A CA 1
ATOM 1753 C C . ARG A 1 219 ? 0.165 -9.163 -13.720 1.00 89.94 219 ARG A C 1
ATOM 1755 O O . ARG A 1 219 ? 0.890 -9.440 -14.672 1.00 89.94 219 ARG A O 1
ATOM 1762 N N . LEU A 1 220 ? -0.282 -7.928 -13.483 1.00 87.81 220 LEU A N 1
ATOM 1763 C CA . LEU A 1 220 ? 0.052 -6.775 -14.324 1.00 87.81 220 LEU A CA 1
ATOM 1764 C C . LEU A 1 220 ? 1.551 -6.465 -14.291 1.00 87.81 220 LEU A C 1
ATOM 1766 O O . LEU A 1 220 ? 2.170 -6.386 -15.348 1.00 87.81 220 LEU A O 1
ATOM 1770 N N . CYS A 1 221 ? 2.157 -6.366 -13.106 1.00 86.19 221 CYS A N 1
ATOM 1771 C CA . CYS A 1 221 ? 3.593 -6.115 -12.970 1.00 86.19 221 CYS A CA 1
ATOM 1772 C C . CYS A 1 221 ? 4.442 -7.232 -13.598 1.00 86.19 221 CYS A C 1
ATOM 1774 O O . CYS A 1 221 ? 5.445 -6.939 -14.246 1.00 86.19 221 CYS A O 1
ATOM 1776 N N . SER A 1 222 ? 4.045 -8.503 -13.446 1.00 84.44 222 SER A N 1
ATOM 1777 C CA . SER A 1 222 ? 4.732 -9.623 -14.105 1.00 84.44 222 SER A CA 1
ATOM 1778 C C . SER A 1 222 ? 4.687 -9.509 -15.628 1.00 84.44 222 SER A C 1
ATOM 1780 O O . SER A 1 222 ? 5.714 -9.696 -16.274 1.00 84.44 222 SER A O 1
ATOM 1782 N N . ARG A 1 223 ? 3.530 -9.147 -16.195 1.00 82.25 223 ARG A N 1
ATOM 1783 C CA . ARG A 1 223 ? 3.377 -8.951 -17.642 1.00 82.25 223 ARG A CA 1
ATOM 1784 C C . ARG A 1 223 ? 4.234 -7.798 -18.157 1.00 82.25 223 ARG A C 1
ATOM 1786 O O . ARG A 1 223 ? 4.921 -7.974 -19.152 1.00 82.25 223 ARG A O 1
ATOM 1793 N N . VAL A 1 224 ? 4.224 -6.656 -17.462 1.00 80.06 224 VAL A N 1
ATOM 1794 C CA . VAL A 1 224 ? 5.056 -5.491 -17.819 1.00 80.06 224 VAL A CA 1
ATOM 1795 C C . VAL A 1 224 ? 6.535 -5.878 -17.837 1.00 80.06 224 VAL A C 1
ATOM 1797 O O . VAL A 1 224 ? 7.231 -5.619 -18.815 1.00 80.06 224 VAL A O 1
ATOM 1800 N N . ARG A 1 225 ? 7.002 -6.600 -16.811 1.00 76.81 225 ARG A N 1
ATOM 1801 C CA . ARG A 1 225 ? 8.388 -7.079 -16.756 1.00 76.81 225 ARG A CA 1
ATOM 1802 C C . ARG A 1 225 ? 8.721 -8.047 -17.896 1.00 76.81 225 ARG A C 1
ATOM 1804 O O . ARG A 1 225 ? 9.826 -7.992 -18.421 1.00 76.81 225 ARG A O 1
ATOM 1811 N N . GLN A 1 226 ? 7.804 -8.936 -18.270 1.00 72.88 226 GLN A N 1
ATOM 1812 C CA . GLN A 1 226 ? 8.009 -9.837 -19.410 1.00 72.88 226 GLN A CA 1
ATOM 1813 C C . GLN A 1 226 ? 8.094 -9.062 -20.729 1.00 72.88 226 GLN A C 1
ATOM 1815 O O . GLN A 1 226 ? 8.998 -9.324 -21.517 1.00 72.88 226 GLN A O 1
ATOM 1820 N N . SER A 1 227 ? 7.225 -8.065 -20.937 1.00 71.81 227 SER A N 1
ATOM 1821 C CA . SER A 1 227 ? 7.258 -7.240 -22.149 1.00 71.81 227 SER A CA 1
ATOM 1822 C C . SER A 1 227 ? 8.503 -6.359 -22.251 1.00 71.81 227 SER A C 1
ATOM 1824 O O . SER A 1 227 ? 9.031 -6.202 -23.343 1.00 71.81 227 SER A O 1
ATOM 1826 N N . GLU A 1 228 ? 8.994 -5.804 -21.138 1.00 70.19 228 GLU A N 1
ATOM 1827 C CA . GLU A 1 228 ? 10.197 -4.955 -21.138 1.00 70.19 228 GLU A CA 1
ATOM 1828 C C . GLU A 1 228 ? 11.474 -5.753 -21.421 1.00 70.19 228 GLU A C 1
ATOM 1830 O O . GLU A 1 228 ? 12.385 -5.246 -22.068 1.00 70.19 228 GLU A O 1
ATOM 1835 N N . ASN A 1 229 ? 11.547 -7.001 -20.949 1.00 66.81 229 ASN A N 1
ATOM 1836 C CA . ASN A 1 229 ? 12.741 -7.827 -21.124 1.00 66.81 229 ASN A CA 1
ATOM 1837 C C . ASN A 1 229 ? 12.737 -8.636 -22.433 1.00 66.81 229 ASN A C 1
ATOM 1839 O O . ASN A 1 229 ? 13.695 -9.365 -22.663 1.00 66.81 229 ASN A O 1
ATOM 1843 N N . PHE A 1 230 ? 11.685 -8.538 -23.265 1.00 64.56 230 PHE A N 1
ATOM 1844 C CA . PHE A 1 230 ? 11.501 -9.331 -24.496 1.00 64.56 230 PHE A CA 1
ATOM 1845 C C . PHE A 1 230 ? 11.809 -10.830 -24.318 1.00 64.56 230 PHE A C 1
ATOM 1847 O O . PHE A 1 230 ? 12.232 -11.507 -25.252 1.00 64.56 230 PHE A O 1
ATOM 1854 N N . VAL A 1 231 ? 11.632 -11.353 -23.103 1.00 65.19 231 VAL A N 1
ATOM 1855 C CA . VAL A 1 231 ? 11.901 -12.759 -22.810 1.00 65.19 231 VAL A CA 1
ATOM 1856 C C . VAL A 1 231 ? 10.711 -13.542 -23.326 1.00 65.19 231 VAL A C 1
ATOM 1858 O O . VAL A 1 231 ? 9.596 -13.332 -22.842 1.00 65.19 231 VAL A O 1
ATOM 1861 N N . ASP A 1 232 ? 10.957 -14.420 -24.298 1.00 67.38 232 ASP A N 1
ATOM 1862 C CA . ASP A 1 232 ? 9.949 -15.347 -24.795 1.00 67.38 232 ASP A CA 1
ATOM 1863 C C . ASP A 1 232 ? 9.391 -16.156 -23.608 1.00 67.38 232 ASP A C 1
ATOM 1865 O O . ASP A 1 232 ? 10.142 -16.887 -22.956 1.00 67.38 232 ASP A O 1
ATOM 1869 N N . PRO A 1 233 ? 8.093 -16.025 -23.275 1.00 65.25 233 PRO A N 1
ATOM 1870 C CA . PRO A 1 233 ? 7.472 -16.798 -22.204 1.00 65.25 233 PRO A CA 1
ATOM 1871 C C . PRO A 1 233 ? 7.523 -18.309 -22.454 1.00 65.25 233 PRO A C 1
ATOM 1873 O O . PRO A 1 233 ? 7.366 -19.084 -21.510 1.00 65.25 233 PRO A O 1
ATOM 1876 N N . GLY A 1 234 ? 7.694 -18.707 -23.717 1.00 69.00 234 GLY A N 1
ATOM 1877 C CA . GLY A 1 234 ? 7.840 -20.080 -24.157 1.00 69.00 234 GLY A CA 1
ATOM 1878 C C . GLY A 1 234 ? 9.218 -20.668 -23.886 1.00 69.00 234 GLY A C 1
ATOM 1879 O O . GLY A 1 234 ? 9.317 -21.888 -23.958 1.00 69.00 234 GLY A O 1
ATOM 1880 N N . ILE A 1 235 ? 10.229 -19.871 -23.513 1.00 72.56 235 ILE A N 1
ATOM 1881 C CA . ILE A 1 235 ? 11.605 -20.357 -23.378 1.00 72.56 235 ILE A CA 1
ATOM 1882 C C . ILE A 1 235 ? 11.742 -21.428 -22.284 1.00 72.56 235 ILE A C 1
ATOM 1884 O O . ILE A 1 235 ? 11.344 -21.235 -21.133 1.00 72.56 235 ILE A O 1
ATOM 1888 N N . GLY A 1 236 ? 12.262 -22.597 -22.647 1.00 69.00 236 GLY A N 1
ATOM 1889 C CA . GLY A 1 236 ? 12.333 -23.805 -21.825 1.00 69.00 236 GLY A CA 1
ATOM 1890 C C . GLY A 1 236 ? 11.004 -24.551 -21.629 1.00 69.00 236 GLY A C 1
ATOM 1891 O O . GLY A 1 236 ? 10.965 -25.518 -20.865 1.00 69.00 236 GLY A O 1
ATOM 1892 N N . SER A 1 237 ? 9.911 -24.129 -22.271 1.00 76.00 237 SER A N 1
ATOM 1893 C CA . SER A 1 237 ? 8.627 -24.844 -22.255 1.00 76.00 237 SER A CA 1
ATOM 1894 C C . SER A 1 237 ? 8.516 -25.829 -23.427 1.00 76.00 237 SER A C 1
ATOM 1896 O O . SER A 1 237 ? 9.283 -25.771 -24.380 1.00 76.00 237 SER A O 1
ATOM 1898 N N . ILE A 1 238 ? 7.504 -26.705 -23.424 1.00 71.81 238 ILE A N 1
ATOM 1899 C CA . ILE A 1 238 ? 7.225 -27.578 -24.583 1.00 71.81 238 ILE A CA 1
ATOM 1900 C C . ILE A 1 238 ? 6.905 -26.787 -25.870 1.00 71.81 238 ILE A C 1
ATOM 1902 O O . ILE A 1 238 ? 6.954 -27.341 -26.963 1.00 71.81 238 ILE A O 1
ATOM 1906 N N . GLN A 1 239 ? 6.574 -25.497 -25.740 1.00 69.12 239 GLN A N 1
ATOM 1907 C CA . GLN A 1 239 ? 6.320 -24.581 -26.852 1.00 69.12 239 GLN A CA 1
ATOM 1908 C C . GLN A 1 239 ? 7.598 -23.895 -27.371 1.00 69.12 239 GLN A C 1
ATOM 1910 O O . GLN A 1 239 ? 7.527 -23.258 -28.415 1.00 69.12 239 GLN A O 1
ATOM 1915 N N . ASP A 1 240 ? 8.748 -24.058 -26.699 1.00 76.62 240 ASP A N 1
ATOM 1916 C CA . ASP A 1 240 ? 10.052 -23.483 -27.092 1.00 76.62 240 ASP A CA 1
ATOM 1917 C C . ASP A 1 240 ? 10.678 -24.156 -28.326 1.00 76.62 240 ASP A C 1
ATOM 1919 O O . ASP A 1 240 ? 11.710 -23.733 -28.842 1.00 76.62 240 ASP A O 1
ATOM 1923 N N . GLY A 1 241 ? 10.077 -25.256 -28.792 1.00 78.50 241 GLY A N 1
ATOM 1924 C CA . GLY A 1 241 ? 10.696 -26.142 -29.772 1.00 78.50 241 GLY A CA 1
ATOM 1925 C C . GLY A 1 241 ? 11.935 -26.855 -29.218 1.00 78.50 241 GLY A C 1
ATOM 1926 O O . GLY A 1 241 ? 12.283 -26.747 -28.044 1.00 78.50 241 GLY A O 1
ATOM 1927 N N . TYR A 1 242 ? 12.592 -27.644 -30.067 1.00 78.75 242 TYR A N 1
ATOM 1928 C CA . TYR A 1 242 ? 13.869 -28.267 -29.724 1.00 78.75 242 TYR A CA 1
ATOM 1929 C C . TYR A 1 242 ? 15.015 -27.323 -30.082 1.00 78.75 242 TYR A C 1
ATOM 1931 O O . TYR A 1 242 ? 15.091 -26.845 -31.217 1.00 78.75 242 TYR A O 1
ATOM 1939 N N . ASN A 1 243 ? 15.951 -27.112 -29.154 1.00 81.00 243 ASN A N 1
ATOM 1940 C CA . ASN A 1 243 ? 17.244 -26.535 -29.509 1.00 81.00 243 ASN A CA 1
ATOM 1941 C C . ASN A 1 243 ? 18.047 -27.530 -30.382 1.00 81.00 243 ASN A C 1
ATOM 1943 O O . ASN A 1 243 ? 17.709 -28.711 -30.470 1.00 81.00 243 ASN A O 1
ATOM 1947 N N . VAL A 1 244 ? 19.114 -27.069 -31.043 1.00 81.50 244 VAL A N 1
ATOM 1948 C CA . VAL A 1 244 ? 19.896 -27.899 -31.985 1.00 81.50 244 VAL A CA 1
ATOM 1949 C C . VAL A 1 244 ? 20.442 -29.174 -31.323 1.00 81.50 244 VAL A C 1
ATOM 1951 O O . VAL A 1 244 ? 20.415 -30.242 -31.932 1.00 81.50 244 VAL A O 1
ATOM 1954 N N . GLU A 1 245 ? 20.883 -29.091 -30.067 1.00 85.12 245 GLU A N 1
ATOM 1955 C CA . GLU A 1 245 ? 21.411 -30.237 -29.314 1.00 85.12 245 GLU A CA 1
ATOM 1956 C C . GLU A 1 245 ? 20.310 -31.239 -28.941 1.00 85.12 245 GLU A C 1
ATOM 1958 O O . GLU A 1 245 ? 20.486 -32.447 -29.083 1.00 85.12 245 G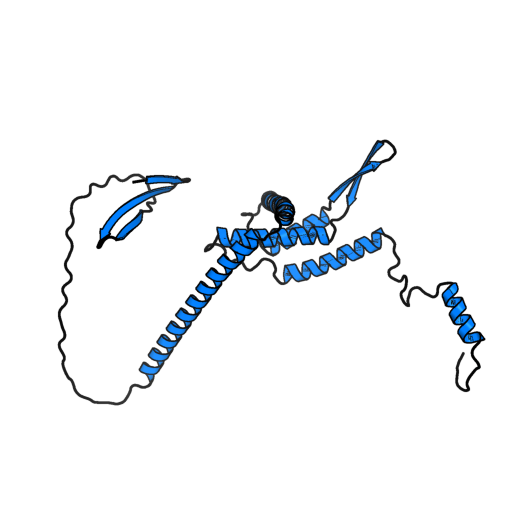LU A O 1
ATOM 1963 N N . GLN A 1 246 ? 19.147 -30.751 -28.511 1.00 85.25 246 GLN A N 1
ATOM 1964 C CA . GLN A 1 246 ? 17.974 -31.560 -28.188 1.00 85.25 246 GLN A CA 1
ATOM 1965 C C . GLN A 1 246 ? 17.404 -32.231 -29.436 1.00 85.25 246 GLN A C 1
ATOM 1967 O O . GLN A 1 246 ? 17.013 -33.394 -29.378 1.00 85.25 246 GLN A O 1
ATOM 1972 N N . LEU A 1 247 ? 17.395 -31.531 -30.573 1.00 87.38 247 LEU A N 1
ATOM 1973 C CA . LEU A 1 247 ? 16.993 -32.109 -31.850 1.00 87.38 247 LEU A CA 1
ATOM 1974 C C . LEU A 1 247 ? 17.956 -33.228 -32.267 1.00 87.38 247 LEU A C 1
ATOM 1976 O O . LEU A 1 247 ? 17.502 -34.273 -32.729 1.00 87.38 247 LEU A O 1
ATOM 1980 N N . GLY A 1 248 ? 19.261 -33.045 -32.033 1.00 88.31 248 GLY A N 1
ATOM 1981 C CA . GLY A 1 248 ? 20.273 -34.090 -32.202 1.00 88.31 248 GLY A CA 1
ATOM 1982 C C . GLY A 1 248 ? 20.011 -35.311 -31.317 1.00 88.31 248 GLY A C 1
ATOM 1983 O O . GLY A 1 248 ? 19.959 -36.427 -31.819 1.00 88.31 248 GLY A O 1
ATOM 1984 N N . GLN A 1 249 ? 19.729 -35.110 -30.028 1.00 88.38 249 GLN A N 1
ATOM 1985 C CA . GLN A 1 249 ? 19.403 -36.206 -29.103 1.00 88.38 249 GLN A CA 1
ATOM 1986 C C . GLN A 1 249 ? 18.133 -36.965 -29.508 1.00 88.38 249 GLN A C 1
ATOM 1988 O O . GLN A 1 249 ? 18.082 -38.192 -29.413 1.00 88.38 249 GLN A O 1
ATOM 1993 N N . VAL A 1 250 ? 17.103 -36.248 -29.969 1.00 86.31 250 VAL A N 1
ATOM 1994 C CA . VAL A 1 250 ? 15.870 -36.856 -30.485 1.00 86.31 250 VAL A CA 1
ATOM 1995 C C . VAL A 1 250 ? 16.166 -37.656 -31.754 1.00 86.31 250 VAL A C 1
ATOM 1997 O O . VAL A 1 250 ? 15.719 -38.797 -31.868 1.00 86.31 250 VAL A O 1
ATOM 2000 N N . ALA A 1 251 ? 16.952 -37.103 -32.680 1.00 87.25 251 ALA A N 1
ATOM 2001 C CA . ALA A 1 251 ? 17.371 -37.800 -33.891 1.00 87.25 251 ALA A CA 1
ATOM 2002 C C . ALA A 1 251 ? 18.153 -39.081 -33.555 1.00 87.25 251 ALA A C 1
ATOM 2004 O O . ALA A 1 251 ? 17.769 -40.164 -33.999 1.00 87.25 251 ALA A O 1
ATOM 2005 N N . ASP A 1 252 ? 19.180 -38.989 -32.710 1.00 90.00 252 ASP A N 1
ATOM 2006 C CA . ASP A 1 252 ? 20.009 -40.123 -32.291 1.00 90.00 252 ASP A CA 1
ATOM 2007 C C . ASP A 1 252 ? 19.185 -41.213 -31.595 1.00 90.00 252 ASP A C 1
ATOM 2009 O O . ASP A 1 252 ? 19.389 -42.406 -31.836 1.00 90.00 252 ASP A O 1
ATOM 2013 N N . TYR A 1 253 ? 18.199 -40.823 -30.781 1.00 87.06 253 TYR A N 1
ATOM 2014 C CA . TYR A 1 253 ? 17.278 -41.757 -30.139 1.00 87.06 253 TYR A CA 1
ATOM 2015 C C . TYR A 1 253 ? 16.458 -42.564 -31.158 1.00 87.06 253 TYR A C 1
ATOM 2017 O O . TYR A 1 253 ? 16.330 -43.785 -31.016 1.00 87.06 253 TYR A O 1
ATOM 2025 N N . TYR A 1 254 ? 15.917 -41.919 -32.196 1.00 83.62 254 TYR A N 1
ATOM 2026 C CA . TYR A 1 254 ? 15.125 -42.608 -33.221 1.00 83.62 254 TYR A CA 1
ATOM 2027 C C . TYR A 1 254 ? 15.988 -43.390 -34.221 1.00 83.62 254 TYR A C 1
ATOM 2029 O O . TYR A 1 254 ? 15.574 -44.470 -34.647 1.00 83.62 254 TYR A O 1
ATOM 2037 N N . PHE A 1 255 ? 17.189 -42.909 -34.552 1.00 84.75 255 PHE A N 1
ATOM 2038 C CA . PHE A 1 255 ? 18.111 -43.608 -35.454 1.00 84.75 255 PHE A CA 1
ATOM 2039 C C . PHE A 1 255 ? 18.835 -44.792 -34.785 1.00 84.75 255 PHE A C 1
ATOM 2041 O O . PHE A 1 255 ? 19.083 -45.801 -35.446 1.00 84.75 255 PHE A O 1
ATOM 2048 N N . GLY A 1 256 ? 19.143 -44.716 -33.484 1.00 81.38 256 GLY A N 1
ATOM 2049 C CA . GLY A 1 256 ? 19.823 -45.782 -32.728 1.00 81.38 256 GLY A CA 1
ATOM 2050 C C . GLY A 1 256 ? 18.898 -46.877 -32.176 1.00 81.38 256 GLY A C 1
ATOM 2051 O O . GLY A 1 256 ? 19.353 -47.937 -31.734 1.00 81.38 256 GLY A O 1
ATOM 2052 N N . ARG A 1 257 ? 17.583 -46.651 -32.197 1.00 80.94 257 ARG A N 1
ATOM 20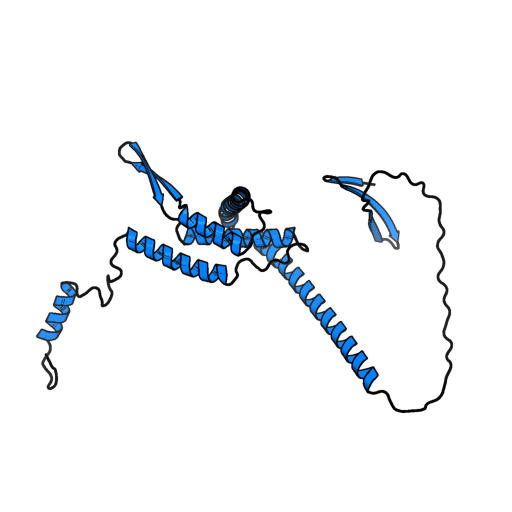53 C CA . ARG A 1 257 ? 16.564 -47.584 -31.703 1.00 80.94 257 ARG A CA 1
ATOM 2054 C C . ARG A 1 257 ? 16.334 -48.738 -32.683 1.00 80.94 257 ARG A C 1
ATOM 2056 O O . ARG A 1 257 ? 15.995 -48.544 -33.846 1.00 80.94 257 ARG A O 1
ATOM 2063 N N . LYS A 1 258 ? 16.391 -49.978 -32.184 1.00 71.75 258 LYS A N 1
ATOM 2064 C CA . LYS A 1 258 ? 15.903 -51.148 -32.934 1.00 71.75 258 LYS A CA 1
ATOM 2065 C C . LYS A 1 258 ? 14.375 -51.083 -33.027 1.00 71.75 258 LYS A C 1
ATOM 2067 O O . LYS A 1 258 ? 13.704 -51.100 -31.994 1.00 71.75 258 LYS A O 1
ATOM 2072 N N . LYS A 1 259 ? 13.831 -51.011 -34.248 1.00 69.81 259 LYS A N 1
ATOM 2073 C CA . LYS A 1 259 ? 12.379 -51.044 -34.499 1.00 69.81 259 LYS A CA 1
ATOM 2074 C C . LYS A 1 259 ? 11.752 -52.272 -33.837 1.00 69.81 259 LYS A C 1
ATOM 2076 O O . LYS A 1 259 ? 12.202 -53.394 -34.068 1.00 69.81 259 LYS A O 1
ATOM 2081 N N . LYS A 1 260 ? 10.705 -52.058 -33.037 1.00 70.25 260 LYS A N 1
ATOM 2082 C CA . LYS A 1 260 ? 9.827 -53.132 -32.562 1.00 70.25 260 LYS A CA 1
ATOM 2083 C C . LYS A 1 260 ? 8.616 -53.214 -33.490 1.00 70.25 260 LYS A C 1
ATOM 2085 O O . LYS A 1 260 ? 8.226 -52.225 -34.108 1.00 70.25 260 LYS A O 1
ATOM 2090 N N . ALA A 1 261 ? 8.047 -54.408 -33.627 1.00 56.06 261 ALA A N 1
ATOM 2091 C CA . ALA A 1 261 ? 6.845 -54.601 -34.429 1.00 56.06 261 ALA A CA 1
ATOM 2092 C C . ALA A 1 261 ? 5.687 -53.796 -33.810 1.00 56.06 261 ALA A C 1
ATOM 2094 O O . ALA A 1 261 ? 5.290 -54.079 -32.682 1.00 56.06 261 ALA A O 1
ATOM 2095 N N . GLY A 1 262 ? 5.191 -52.787 -34.535 1.00 68.06 262 GLY A N 1
ATOM 2096 C CA . GLY A 1 262 ? 4.062 -51.942 -34.119 1.00 68.06 262 GLY A CA 1
ATOM 2097 C C . GLY A 1 262 ? 4.331 -50.434 -34.059 1.00 68.06 262 GLY A C 1
ATOM 2098 O O . GLY A 1 262 ? 3.393 -49.675 -33.852 1.00 68.06 262 GLY A O 1
ATOM 2099 N N . ASP A 1 263 ? 5.567 -49.980 -34.267 1.00 68.75 263 ASP A N 1
ATOM 2100 C CA . ASP A 1 263 ? 5.876 -48.547 -34.256 1.00 68.75 263 ASP A CA 1
ATOM 2101 C C . ASP A 1 263 ? 5.548 -47.879 -35.603 1.00 68.75 263 ASP A C 1
ATOM 2103 O O . ASP A 1 263 ? 6.124 -48.241 -36.634 1.00 68.75 263 ASP A O 1
ATOM 2107 N N . ALA A 1 264 ? 4.638 -46.900 -35.597 1.00 66.00 264 ALA A N 1
ATOM 2108 C CA . ALA A 1 264 ? 4.388 -46.021 -36.741 1.00 66.00 264 ALA A CA 1
ATOM 2109 C C . ALA A 1 264 ? 5.469 -44.925 -36.847 1.00 66.00 264 ALA A C 1
ATOM 2111 O O . ALA A 1 264 ? 6.076 -44.567 -35.836 1.00 66.00 264 ALA A O 1
ATOM 2112 N N . LEU A 1 265 ? 5.716 -44.461 -38.082 1.00 52.34 265 LEU A N 1
ATOM 2113 C CA . LEU A 1 265 ? 6.663 -43.388 -38.429 1.00 52.34 265 LEU A CA 1
ATOM 2114 C C . LEU A 1 265 ? 6.333 -42.069 -37.724 1.00 52.34 265 LEU A C 1
ATOM 2116 O O . LEU A 1 265 ? 5.135 -41.708 -37.710 1.00 52.34 265 LEU A O 1
#

Sequence (265 aa):
MTILQFNNYCLIALISSTERNGYYFTTTTVIETPNGPFIAHMDNMKKPGIKVLSENAEQFPAMSSSSNNHTESTRMAFNADQQQIHNMENAAIEASLACETRSVVERIRPVNTIYAYIPKQEKFKKWCVERHYPNDIVSEMKIVHYIKELFEKGMQSTVRNADGTTSTTRTGYSHETLKMHIKALVDLYNKQKVEYEGMMSLKHPRGETLKSFESSLKRLCSRVRQSENFVDPGIGSIQDGYNVEQLGQVADYYFGRKKKAGDAL

Secondary structure (DSSP, 8-state):
-EEEEETTEEEEEEEEEEEETTEEEEEEEEE--SSS---------PPPPP-----------------SHHHHHHHHHHHHHHHHHHHHHHHHHHHHHHHHHHHHHHHHS-HHHHHHHHHHHHHHHHHHHHTT-S-----HHHHHHHHHHHHHH-EEEEEE-TTS-EEEEEEPPPHHHHHHHHHHHHHHHHHHHHHTTTT-----S--HHHHHHHHHHHHHHHHHHHHHTT--TTTTSTTS---HHHHHHHHHHHHHSPPPTT---

Radius of gyration: 36.62 Å; chains: 1; bounding box: 84×87×96 Å

Foldseek 3Di:
DDWDDDDQWIWDWDWDWDDDPNDIDTDTDTDGDNDDDDDDDDDDDDDDDDDDDDDDDDDDDDDDDDDPVVVVVVVVVVVVVVVVVVVVVVVVVVVVVVVVVVVVCVVPPPPVLVVLLVVLLVVQQVVCVVVVPPHSQDALVSLLVVLVVLQVQADWDWDQDPVRDIDTDGDGDALVSSVSSVVSSLVVNVVVCVVCVPNDPGDRNPDPVNVVSSVVSNVVNVVVVCVVVVDDPCVPHPNNDDDPVRVVVVVCVVVVDDDDPPDDD

pLDDT: mean 73.04, std 21.22, range [29.53, 97.75]